Protein AF-A0A0B6X7L2-F1 (afdb_monomer)

InterPro domains:
  IPR056725 Domain of unknown function DUF7823 [PF25136] (122-228)

Sequence (229 aa):
MCAAATARRQARQQKRMGSQKECLLRHPGLADQVVNIGDYPAQAGVKVGTRLNYLPYLERHTASRNVMPWLASSADLEALDWEVIVKTPEIHKQVEYRLVLDKYTCSSSRNADPEYEKWTVSEPHQSMLIDSNLDFNVPRFDWVDNHAAKPNEFSVHFSNQSPEAREKLSAITDKKLTITVKGIEYPLGHHTPDSDYHHPRYQGSEAEKIGGLVKAQFGTLRFHFKWHD

Mean predicted aligned error: 17.11 Å

Radius of gyration: 26.7 Å; Cα contacts (8 Å, |Δi|>4): 438; chains: 1; bounding box: 68×36×73 Å

Secondary structure (DSSP, 8-state):
-PPP------EEEEEEETTEEEEEEE----TTEEPPTTSHHHHTTPPTTPEE-S---EEEEETT--B------HHHHS-TT-B-------------EEEEEEE---EEEE-SSTTEEEEEE-STTTEEEEEE--SS---EEEEEEE-SSSPPEEEEE-S---HHHHHHHHHHHTSEEEEEETTEEEEEESPPTTS-TTS-EE-SHHHHHHHHHHH--SS-EEEEEEEE-

pLDDT: mean 73.43, std 20.48, range [24.16, 97.94]

Foldseek 3Di:
DDDDPDPFDWFKKWFDDPPWTKIKIWRDDDQFDFAAVPDVCVVVVNDGRDTDDDDGDIFMATPVRHTDDDDDDPVVVVVPRIDRPDPDPPPVPQPKWKWKKKAAFWDWDCDPDNQKIKTKQDDPVGMDTDDTPDPFPDWIKMWMRGNPPDFTKIKTATPDPDPVVQVVLCVQQQFWKWKDKPNDIQGQGHFDPPAGSRIGITGDDSRVVVNVVSNDGHDIIMIMIIGGD

Organism: Xenorhabdus bovienii (NCBI:txid40576)

Structure (mmCIF, N/CA/C/O backbone):
data_AF-A0A0B6X7L2-F1
#
_entry.id   AF-A0A0B6X7L2-F1
#
loop_
_atom_site.group_PDB
_atom_site.id
_atom_site.type_symbol
_atom_site.label_atom_id
_atom_site.label_alt_id
_atom_site.label_comp_id
_atom_site.label_asym_id
_atom_site.label_entity_id
_atom_site.label_seq_id
_atom_site.pdbx_PDB_ins_code
_atom_site.Cartn_x
_atom_site.Cartn_y
_atom_site.Cartn_z
_atom_site.occupancy
_atom_site.B_iso_or_equiv
_atom_site.auth_seq_id
_atom_site.auth_comp_id
_atom_site.auth_asym_id
_atom_site.auth_atom_id
_atom_site.pdbx_PDB_model_num
ATOM 1 N N . MET A 1 1 ? -33.313 -21.517 7.237 1.00 30.03 1 MET A N 1
ATOM 2 C CA . MET A 1 1 ? -32.669 -20.186 7.270 1.00 30.03 1 MET A CA 1
ATOM 3 C C . MET A 1 1 ? -32.140 -19.962 8.677 1.00 30.03 1 MET A C 1
ATOM 5 O O . MET A 1 1 ? -32.936 -19.751 9.579 1.00 30.03 1 MET A O 1
ATOM 9 N N . CYS A 1 2 ? -30.831 -20.113 8.889 1.00 24.16 2 CYS A N 1
ATOM 10 C CA . CYS A 1 2 ? -30.206 -19.849 10.186 1.00 24.16 2 CYS A CA 1
ATOM 11 C C . CYS A 1 2 ? -29.898 -18.354 10.297 1.00 24.16 2 CYS A C 1
ATOM 13 O O . CYS A 1 2 ? -29.158 -17.817 9.476 1.00 24.16 2 CYS A O 1
ATOM 15 N N . ALA A 1 3 ? -30.481 -17.693 11.297 1.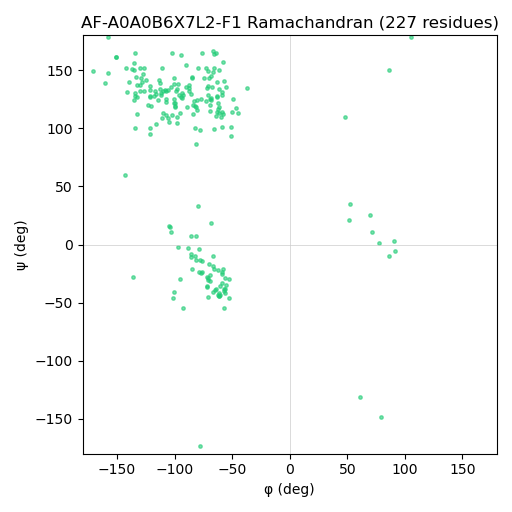00 26.77 3 ALA A N 1
ATOM 16 C CA . ALA A 1 3 ? -30.143 -16.323 11.650 1.00 26.77 3 ALA A CA 1
ATOM 17 C C . ALA A 1 3 ? -28.733 -16.292 12.254 1.00 26.77 3 ALA A C 1
ATOM 19 O O . ALA A 1 3 ? -28.443 -17.010 13.212 1.00 26.77 3 ALA A O 1
ATOM 20 N N . ALA A 1 4 ? -27.856 -15.469 11.682 1.00 26.72 4 ALA A N 1
ATOM 21 C CA . ALA A 1 4 ? -26.550 -15.183 12.252 1.00 26.72 4 ALA A CA 1
ATOM 22 C C . ALA A 1 4 ? -26.744 -14.516 13.621 1.00 26.72 4 ALA A C 1
ATOM 24 O O . ALA A 1 4 ? -27.319 -13.433 13.721 1.00 26.72 4 ALA A O 1
ATOM 25 N N . ALA A 1 5 ? -26.282 -15.175 14.683 1.00 28.39 5 ALA A N 1
ATOM 26 C CA . ALA A 1 5 ? -26.251 -14.603 16.018 1.00 28.39 5 ALA A CA 1
ATOM 27 C C . ALA A 1 5 ? -25.258 -13.432 16.029 1.00 28.39 5 ALA A C 1
ATOM 29 O O . ALA A 1 5 ? -24.045 -13.620 16.097 1.00 28.39 5 ALA A O 1
ATOM 30 N N . THR A 1 6 ? -25.768 -12.205 15.935 1.00 33.22 6 THR A N 1
ATOM 31 C CA . THR A 1 6 ? -24.966 -11.001 16.144 1.00 33.22 6 THR A CA 1
ATOM 32 C C . THR A 1 6 ? -24.499 -10.992 17.599 1.00 33.22 6 THR A C 1
ATOM 34 O O . THR A 1 6 ? -25.307 -10.858 18.519 1.00 33.22 6 THR A O 1
ATOM 37 N N . ALA A 1 7 ? -23.197 -11.179 17.823 1.00 35.56 7 ALA A N 1
ATOM 38 C CA . ALA A 1 7 ? -22.602 -11.138 19.152 1.00 35.56 7 ALA A CA 1
ATOM 39 C C . ALA A 1 7 ? -22.889 -9.776 19.814 1.00 35.56 7 ALA A C 1
ATOM 41 O O . ALA A 1 7 ? -22.411 -8.729 19.371 1.00 35.56 7 ALA A O 1
ATOM 42 N N . ARG A 1 8 ? -23.712 -9.788 20.869 1.00 41.12 8 ARG A N 1
ATOM 43 C CA . ARG A 1 8 ? -24.084 -8.599 21.646 1.00 41.12 8 ARG A CA 1
ATOM 44 C C . ARG A 1 8 ? -22.855 -8.112 22.422 1.00 41.12 8 ARG A C 1
ATOM 46 O O . ARG A 1 8 ? -22.371 -8.811 23.307 1.00 41.12 8 ARG A O 1
ATOM 53 N N . ARG A 1 9 ? -22.348 -6.915 22.107 1.00 44.34 9 ARG A N 1
ATOM 54 C CA . ARG A 1 9 ? -21.278 -6.262 22.883 1.00 44.34 9 ARG A CA 1
ATOM 55 C C . ARG A 1 9 ? -21.830 -5.863 24.255 1.00 44.34 9 ARG A C 1
ATOM 57 O O . ARG A 1 9 ? -22.831 -5.156 24.328 1.00 44.34 9 ARG A O 1
ATOM 64 N N . GLN A 1 10 ? -21.189 -6.312 25.327 1.00 47.88 10 GLN A N 1
ATOM 65 C CA . GLN A 1 10 ? -21.523 -5.955 26.706 1.00 47.88 10 GLN A CA 1
ATOM 66 C C . GLN A 1 10 ? -20.222 -5.616 27.436 1.00 47.88 10 GLN A C 1
ATOM 68 O O . GLN A 1 10 ? -19.283 -6.407 27.397 1.00 47.88 10 GLN A O 1
ATOM 73 N N . ALA A 1 11 ? -20.153 -4.458 28.090 1.00 46.00 11 ALA A N 1
ATOM 74 C CA . ALA A 1 11 ? -19.065 -4.134 29.010 1.00 46.00 11 ALA A CA 1
ATOM 75 C C . ALA A 1 11 ? -19.550 -4.358 30.448 1.00 46.00 11 ALA A C 1
ATOM 77 O O . ALA A 1 11 ? -20.687 -4.022 30.770 1.00 46.00 11 ALA A O 1
ATOM 78 N N . ARG A 1 12 ? -18.717 -4.943 31.315 1.00 47.25 12 ARG A N 1
ATOM 79 C CA . ARG A 1 12 ? -19.085 -5.265 32.702 1.00 47.25 12 ARG A CA 1
ATOM 80 C C . ARG A 1 12 ? -18.147 -4.558 33.674 1.00 47.25 12 ARG A C 1
ATOM 82 O O . ARG A 1 12 ? -16.932 -4.708 33.579 1.00 47.25 12 ARG A O 1
ATOM 89 N N . GLN A 1 13 ? -18.716 -3.821 34.618 1.00 49.03 13 GLN A N 1
ATOM 90 C CA . GLN A 1 13 ? -18.013 -3.232 35.758 1.00 49.03 13 GLN A CA 1
ATOM 91 C C . GLN A 1 13 ? -18.456 -3.940 37.041 1.00 49.03 13 GLN A C 1
ATOM 93 O O . GLN A 1 13 ? -19.557 -4.490 37.100 1.00 49.03 13 GLN A O 1
ATOM 98 N N . GLN A 1 14 ? -17.603 -3.989 38.061 1.00 46.44 14 GLN A N 1
ATOM 99 C CA . GLN A 1 14 ? -17.938 -4.629 39.334 1.00 46.44 14 GLN A CA 1
ATOM 100 C C . GLN A 1 14 ? -17.524 -3.717 40.486 1.00 46.44 14 GLN A C 1
ATOM 102 O O . GLN A 1 14 ? -16.484 -3.067 40.425 1.00 46.44 14 GLN A O 1
ATOM 107 N N . LYS A 1 15 ? -18.317 -3.722 41.554 1.00 45.62 15 LYS A N 1
ATOM 108 C CA . LYS A 1 15 ? -17.962 -3.127 42.844 1.00 45.62 15 LYS A CA 1
ATOM 109 C C . LYS A 1 15 ? -18.102 -4.203 43.915 1.00 45.62 15 LYS A C 1
ATOM 111 O O . LYS A 1 15 ? -18.994 -5.054 43.844 1.00 45.62 15 LYS A O 1
ATOM 116 N N . ARG A 1 16 ? -17.187 -4.224 44.886 1.00 45.38 16 ARG A N 1
ATOM 117 C CA . ARG A 1 16 ? -17.221 -5.177 46.002 1.00 45.38 16 ARG A CA 1
ATOM 118 C C . ARG A 1 16 ? -17.550 -4.422 47.286 1.00 45.38 16 ARG A C 1
ATOM 120 O O . ARG A 1 16 ? -16.719 -3.678 47.788 1.00 45.38 16 ARG A O 1
ATOM 127 N N . MET A 1 17 ? -18.756 -4.634 47.805 1.00 37.91 17 MET A N 1
ATOM 128 C CA . MET A 1 17 ? -19.222 -4.071 49.074 1.00 37.91 17 MET A CA 1
ATOM 129 C C . MET A 1 17 ? -19.474 -5.231 50.046 1.00 37.91 17 MET A C 1
ATOM 131 O O . MET A 1 17 ? -20.447 -5.971 49.908 1.00 37.91 17 MET A O 1
ATOM 135 N N . GLY A 1 18 ? -18.568 -5.447 51.003 1.00 51.34 18 GLY A N 1
ATOM 136 C CA . GLY A 1 18 ? -18.681 -6.551 51.966 1.00 51.34 18 GLY A CA 1
ATOM 137 C C . GLY A 1 18 ? -18.681 -7.947 51.313 1.00 51.34 18 GLY A C 1
ATOM 138 O O . GLY A 1 18 ? -17.812 -8.265 50.495 1.00 51.34 18 GLY A O 1
ATOM 139 N N . SER A 1 19 ? -19.635 -8.808 51.691 1.00 39.38 19 SER A N 1
ATOM 140 C CA . SER A 1 19 ? -19.763 -10.193 51.194 1.00 39.38 19 SER A CA 1
ATOM 141 C C . SER A 1 19 ? -20.550 -10.331 49.882 1.00 39.38 19 SER A C 1
ATOM 143 O O . SER A 1 19 ? -20.562 -11.415 49.295 1.00 39.38 19 SER A O 1
ATOM 145 N N . GLN A 1 20 ? -21.178 -9.260 49.388 1.00 47.41 20 GLN A N 1
ATOM 146 C CA . GLN A 1 20 ? -21.993 -9.287 48.173 1.00 47.41 20 GLN A CA 1
ATOM 147 C C . GLN A 1 20 ? -21.200 -8.778 46.959 1.00 47.41 20 GLN A C 1
ATOM 149 O O . GLN A 1 20 ? -20.516 -7.755 47.005 1.00 47.41 20 GLN A O 1
ATOM 154 N N . LYS A 1 21 ? -21.262 -9.536 45.855 1.00 52.41 21 LYS A N 1
ATOM 155 C CA . LYS A 1 21 ? -20.673 -9.164 44.560 1.00 52.41 21 LYS A CA 1
ATOM 156 C C . LYS A 1 21 ? -21.774 -8.604 43.669 1.00 52.41 21 LYS A C 1
ATOM 158 O O . LYS A 1 21 ? -22.702 -9.334 43.317 1.00 52.41 21 LYS A O 1
ATOM 163 N N . GLU A 1 22 ? -21.635 -7.346 43.282 1.00 58.19 22 GLU A N 1
ATOM 164 C CA . GLU A 1 22 ? -22.557 -6.663 42.379 1.00 58.19 22 GLU A CA 1
ATOM 165 C C . GLU A 1 22 ? -21.846 -6.335 41.078 1.00 58.19 22 GLU A C 1
ATOM 167 O O . GLU A 1 22 ? -20.670 -5.968 41.086 1.00 58.19 22 GLU A O 1
ATOM 172 N N . CYS A 1 23 ? -22.548 -6.456 39.955 1.00 51.47 23 CYS A N 1
ATOM 173 C CA . CYS A 1 23 ? -22.005 -6.038 38.673 1.00 51.47 23 CYS A CA 1
ATOM 174 C C . CYS A 1 23 ? -22.942 -5.098 37.935 1.00 51.47 23 CYS A C 1
ATOM 176 O O . CYS A 1 23 ? -24.163 -5.246 37.990 1.00 51.47 23 CYS A O 1
ATOM 178 N N . LEU A 1 24 ? -22.327 -4.184 37.203 1.00 54.53 24 LEU A N 1
ATOM 179 C CA . LEU A 1 24 ? -22.973 -3.238 36.328 1.00 54.53 24 LEU A CA 1
ATOM 180 C C . LEU A 1 24 ? -22.706 -3.657 34.881 1.00 54.53 24 LEU A C 1
ATOM 182 O O . LEU A 1 24 ? -21.555 -3.865 34.488 1.00 54.53 24 LEU A O 1
ATOM 186 N N . LEU A 1 25 ? -23.771 -3.833 34.105 1.00 52.94 25 LEU A N 1
ATOM 187 C CA . LEU A 1 25 ? -23.698 -4.143 32.684 1.00 52.94 25 LEU A CA 1
ATOM 188 C C . LEU A 1 25 ? -23.934 -2.856 31.897 1.00 52.94 25 LEU A C 1
ATOM 190 O O . LEU A 1 25 ? -24.961 -2.199 32.048 1.00 52.94 25 LEU A O 1
ATOM 194 N N . ARG A 1 26 ? -22.964 -2.490 31.064 1.00 51.50 26 ARG A N 1
ATOM 195 C CA . ARG A 1 26 ? -23.040 -1.355 30.153 1.00 51.50 26 ARG A CA 1
ATOM 196 C C . ARG A 1 26 ? -23.233 -1.890 28.743 1.00 51.50 26 ARG A C 1
ATOM 198 O O . ARG A 1 26 ? -22.314 -2.453 28.139 1.00 51.50 26 ARG A O 1
ATOM 205 N N . HIS A 1 27 ? -24.431 -1.693 28.214 1.00 53.47 27 HIS A N 1
ATOM 206 C CA . HIS A 1 27 ? -24.685 -1.885 26.796 1.00 53.47 27 HIS A CA 1
ATOM 207 C C . HIS A 1 27 ? -24.203 -0.641 26.038 1.00 53.47 27 HIS A C 1
ATOM 209 O O . HIS A 1 27 ? -24.608 0.471 26.389 1.00 53.47 27 HIS A O 1
ATOM 215 N N . PRO A 1 28 ? -23.315 -0.774 25.035 1.00 50.62 28 PRO A N 1
ATOM 216 C CA . PRO A 1 28 ? -23.004 0.346 24.164 1.00 50.62 28 PRO A CA 1
ATOM 217 C C . PRO A 1 28 ? -24.298 0.742 23.455 1.00 50.62 28 PRO A C 1
ATOM 219 O O . PRO A 1 28 ? -24.890 -0.077 22.753 1.00 50.62 28 PRO A O 1
ATOM 222 N N . GLY A 1 29 ? -24.752 1.976 23.680 1.00 50.38 29 GLY A N 1
ATOM 223 C CA . GLY A 1 29 ? -25.889 2.526 22.955 1.00 50.38 29 GLY A CA 1
ATOM 224 C C . GLY A 1 29 ? -25.568 2.499 21.467 1.00 50.38 29 GLY A C 1
ATOM 225 O O . GLY A 1 29 ? -24.627 3.156 21.027 1.00 50.38 29 GLY A O 1
ATOM 226 N N . LEU A 1 30 ? -26.297 1.689 20.706 1.00 48.00 30 LEU A N 1
ATOM 227 C CA . LEU A 1 30 ? -26.267 1.751 19.253 1.00 48.00 30 LEU A CA 1
ATOM 228 C C . LEU A 1 30 ? -27.310 2.781 18.823 1.00 48.00 30 LEU A C 1
ATOM 230 O O . LEU A 1 30 ? -28.415 2.808 19.369 1.00 48.00 30 LEU A O 1
ATOM 234 N N . ALA A 1 31 ? -26.956 3.628 17.857 1.00 48.56 31 ALA A N 1
ATOM 235 C CA . ALA A 1 31 ? -27.966 4.383 17.130 1.00 48.56 31 ALA A CA 1
ATOM 236 C C . ALA A 1 31 ? -28.948 3.384 16.490 1.00 48.56 31 ALA A C 1
ATOM 238 O O . ALA A 1 31 ? -28.535 2.310 16.049 1.00 48.56 31 ALA A O 1
ATOM 239 N N . ASP A 1 32 ? -30.237 3.721 16.498 1.00 56.81 32 ASP A N 1
ATOM 240 C CA . ASP A 1 32 ? -31.312 2.932 15.883 1.00 56.81 32 ASP A CA 1
ATOM 241 C C . ASP A 1 32 ? -31.651 1.586 16.556 1.00 56.81 32 ASP A C 1
ATOM 243 O O . ASP A 1 32 ? -32.218 0.692 15.921 1.00 56.81 32 ASP A O 1
ATOM 247 N N . GLN A 1 33 ? -31.379 1.424 17.856 1.00 65.06 33 GLN A N 1
ATOM 248 C CA . GLN A 1 33 ? -31.825 0.231 18.582 1.00 65.06 33 GLN A CA 1
ATOM 249 C C . GLN A 1 33 ? -33.361 0.154 18.626 1.00 65.06 33 GLN A C 1
ATOM 251 O O . GLN A 1 33 ? -34.031 1.084 19.068 1.00 65.06 33 GLN A O 1
ATOM 256 N N . VAL A 1 34 ? -33.924 -0.986 18.218 1.00 73.88 34 VAL A N 1
ATOM 257 C CA . VAL A 1 34 ? -35.367 -1.269 18.279 1.00 73.88 34 VAL A CA 1
ATOM 258 C C . VAL A 1 34 ? -35.640 -2.282 19.386 1.00 73.88 34 VAL A C 1
ATOM 260 O O . VAL A 1 34 ? -34.968 -3.310 19.458 1.00 73.88 34 VAL A O 1
ATOM 263 N N . VAL A 1 35 ? -36.632 -2.012 20.235 1.00 70.44 35 VAL A N 1
ATOM 264 C CA . VAL A 1 35 ? -37.096 -2.956 21.263 1.00 70.44 35 VAL A CA 1
ATOM 265 C C . VAL A 1 35 ? -37.799 -4.146 20.603 1.00 70.44 35 VAL A C 1
ATOM 267 O O . VAL A 1 35 ? -38.818 -3.962 19.942 1.00 70.44 35 VAL A O 1
ATOM 270 N N . ASN A 1 36 ? -37.311 -5.368 20.805 1.00 74.62 36 ASN A N 1
ATOM 271 C CA . ASN A 1 36 ? -37.927 -6.595 20.293 1.00 74.62 36 ASN A CA 1
ATOM 272 C C . ASN A 1 36 ? -38.703 -7.346 21.379 1.00 74.62 36 ASN A C 1
ATOM 274 O O . ASN A 1 36 ? -38.546 -7.115 22.578 1.00 74.62 36 ASN A O 1
ATOM 278 N N . ILE A 1 37 ? -39.543 -8.289 20.947 1.00 69.75 37 ILE A N 1
ATOM 279 C CA . ILE A 1 37 ? -40.221 -9.223 21.852 1.00 69.75 37 ILE A CA 1
ATOM 280 C C . ILE A 1 37 ? -39.164 -10.002 22.637 1.00 69.75 37 ILE A C 1
ATOM 282 O O . ILE A 1 37 ? -38.245 -10.577 22.057 1.00 69.75 37 ILE A O 1
ATOM 286 N N . GLY A 1 38 ? -39.311 -10.018 23.960 1.00 63.41 38 GLY A N 1
ATOM 287 C CA . GLY A 1 38 ? -38.382 -10.686 24.867 1.00 63.41 38 GLY A CA 1
ATOM 288 C C . GLY A 1 38 ? -37.182 -9.835 25.284 1.00 63.41 38 GLY A C 1
ATOM 289 O O . GLY A 1 38 ? -36.500 -10.224 26.231 1.00 63.41 38 GLY A O 1
ATOM 290 N N . ASP A 1 39 ? -36.952 -8.671 24.667 1.00 63.16 39 ASP A N 1
ATOM 291 C CA . ASP A 1 39 ? -35.942 -7.734 25.156 1.00 63.16 39 ASP A CA 1
ATOM 292 C C . ASP A 1 39 ? -36.360 -7.168 26.522 1.00 63.16 39 ASP A C 1
ATOM 294 O O . ASP A 1 39 ? -37.544 -6.989 26.812 1.00 63.16 39 ASP A O 1
ATOM 298 N N . TYR A 1 40 ? -35.382 -6.858 27.370 1.00 61.81 40 TYR A N 1
ATOM 299 C CA . TYR A 1 40 ? -35.639 -6.361 28.722 1.00 61.81 40 TYR A CA 1
ATOM 300 C C . TYR A 1 40 ? -36.517 -5.092 28.763 1.00 61.81 40 TYR A C 1
ATOM 302 O O . TYR A 1 40 ? -37.462 -5.078 29.550 1.00 61.81 40 TYR A O 1
ATOM 310 N N . PRO A 1 41 ? -36.342 -4.079 27.884 1.00 63.06 41 PRO A N 1
ATOM 311 C CA . PRO A 1 41 ? -37.279 -2.960 27.811 1.00 63.06 41 PRO A CA 1
ATOM 312 C C . PRO A 1 41 ? -38.723 -3.415 27.567 1.00 63.06 41 PRO A C 1
ATOM 314 O O . PRO A 1 41 ? -39.629 -2.875 28.190 1.00 63.06 41 PRO A O 1
ATOM 317 N N . ALA A 1 42 ? -38.947 -4.444 26.739 1.00 69.38 42 ALA A N 1
ATOM 318 C CA . ALA A 1 42 ? -40.283 -4.995 26.518 1.00 69.38 42 ALA A CA 1
ATOM 319 C C . ALA A 1 42 ? -40.875 -5.614 27.790 1.00 69.38 42 ALA A C 1
ATOM 321 O O . ALA A 1 42 ? -42.058 -5.439 28.072 1.00 69.38 42 ALA A O 1
ATOM 322 N N . GLN A 1 43 ? -40.043 -6.288 28.586 1.00 62.56 43 GLN A N 1
ATOM 323 C CA . GLN A 1 43 ? -40.442 -6.857 29.878 1.00 62.56 43 GLN A CA 1
ATOM 324 C C . GLN A 1 43 ? -40.682 -5.774 30.942 1.00 62.56 43 GLN A C 1
ATOM 326 O O . GLN A 1 43 ? -41.553 -5.929 31.791 1.00 62.56 43 GLN A O 1
ATOM 331 N N . ALA A 1 44 ? -39.962 -4.654 30.859 1.00 52.53 44 ALA A N 1
ATOM 332 C CA . ALA A 1 44 ? -40.138 -3.475 31.703 1.00 52.53 44 ALA A CA 1
ATOM 333 C C . ALA A 1 44 ? -41.287 -2.549 31.239 1.00 52.53 44 ALA A C 1
ATOM 335 O O . ALA A 1 44 ? -41.452 -1.456 31.778 1.00 52.53 44 ALA A O 1
ATOM 336 N N . GLY A 1 45 ? -42.084 -2.966 30.245 1.00 52.03 45 GLY A N 1
ATOM 337 C CA . GLY A 1 45 ? -43.268 -2.241 29.773 1.00 52.03 45 GLY A CA 1
ATOM 338 C C . GLY A 1 45 ? -43.022 -1.244 28.635 1.00 52.03 45 GLY A C 1
ATOM 339 O O . GLY A 1 45 ? -43.957 -0.575 28.195 1.00 52.03 45 GLY A O 1
ATOM 340 N N . VAL A 1 46 ? -41.800 -1.147 28.108 1.00 59.84 46 VAL A N 1
ATOM 341 C CA . VAL A 1 46 ? -41.515 -0.374 26.893 1.00 59.84 46 VAL A CA 1
ATOM 342 C C . VAL A 1 46 ? -42.112 -1.101 25.695 1.00 59.84 46 VAL A C 1
ATOM 344 O O . VAL A 1 46 ? -41.878 -2.284 25.471 1.00 59.84 46 VAL A O 1
ATOM 347 N N . LYS A 1 47 ? -42.887 -0.389 24.881 1.00 67.81 47 LYS A N 1
ATOM 348 C CA . LYS A 1 47 ? -43.564 -0.988 23.730 1.00 67.81 47 LYS A CA 1
ATOM 349 C C . LYS A 1 47 ? -42.556 -1.620 22.758 1.00 67.81 47 LYS A C 1
ATOM 351 O O . LYS A 1 47 ? -41.605 -0.966 22.327 1.00 67.81 47 LYS A O 1
ATOM 356 N N . VAL A 1 48 ? -42.806 -2.864 22.352 1.00 79.38 48 VAL A N 1
ATOM 357 C CA . VAL A 1 48 ? -42.075 -3.522 21.255 1.00 79.38 48 VAL A CA 1
ATOM 358 C C . VAL A 1 48 ? -42.172 -2.664 19.988 1.00 79.38 48 VAL A C 1
ATOM 360 O O . VAL A 1 48 ? -43.239 -2.152 19.652 1.00 79.38 48 VAL A O 1
ATOM 363 N N . GLY A 1 49 ? -41.052 -2.491 19.291 1.00 75.38 49 GLY A N 1
ATOM 364 C CA . GLY A 1 49 ? -40.908 -1.616 18.129 1.00 75.38 49 GLY A CA 1
ATOM 365 C C . GLY A 1 49 ? -40.459 -0.193 18.467 1.00 75.38 49 GLY A C 1
ATOM 366 O O . GLY A 1 49 ? -40.183 0.583 17.553 1.00 75.38 49 GLY A O 1
ATOM 367 N N . THR A 1 50 ? -40.357 0.166 19.752 1.00 69.12 50 THR A N 1
ATOM 368 C CA . THR A 1 50 ? -39.844 1.483 20.159 1.00 69.12 50 THR A CA 1
ATOM 369 C C . THR A 1 50 ? -38.389 1.629 19.730 1.00 69.12 50 THR A C 1
ATOM 371 O O . THR A 1 50 ? -37.560 0.776 20.050 1.00 69.12 50 THR A O 1
ATOM 374 N N . ARG A 1 51 ? -38.083 2.716 19.015 1.00 68.00 51 ARG A N 1
ATOM 375 C CA . ARG A 1 51 ? -36.709 3.106 18.690 1.00 68.00 51 ARG A CA 1
ATOM 376 C C . ARG A 1 51 ? -36.105 3.866 19.864 1.00 68.00 51 ARG A C 1
ATOM 378 O O . ARG A 1 51 ? -36.662 4.873 20.293 1.00 68.00 51 ARG A O 1
ATOM 385 N N . LEU A 1 52 ? -34.982 3.381 20.373 1.00 59.81 52 LEU A N 1
ATOM 386 C CA . LEU A 1 52 ? -34.228 4.008 21.448 1.00 59.81 52 LEU A CA 1
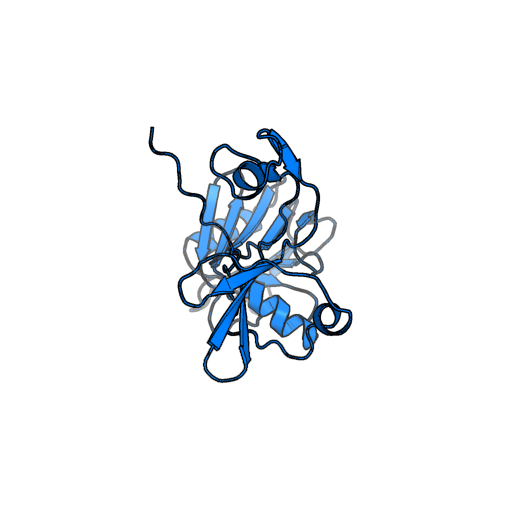ATOM 387 C C . LEU A 1 52 ? -33.049 4.770 20.839 1.00 59.81 52 LEU A C 1
ATOM 389 O O . LEU A 1 52 ? -32.181 4.173 20.207 1.00 59.81 52 LEU A O 1
ATOM 393 N N . ASN A 1 53 ? -33.017 6.087 21.050 1.00 50.66 53 ASN A N 1
ATOM 394 C CA . ASN A 1 53 ? -31.868 6.924 20.722 1.00 50.66 53 ASN A CA 1
ATOM 395 C C . ASN A 1 53 ? -31.099 7.241 22.008 1.00 50.66 53 ASN A C 1
ATOM 397 O O . ASN A 1 53 ? -31.598 7.963 22.861 1.00 50.66 53 ASN A O 1
ATOM 401 N N . TYR A 1 54 ? -29.893 6.673 22.102 1.00 47.06 54 TYR A N 1
ATOM 402 C CA . TYR A 1 54 ? -28.769 7.038 22.972 1.00 47.06 54 TYR A CA 1
ATOM 403 C C . TYR A 1 54 ? -29.034 7.282 24.472 1.00 47.06 54 TYR A C 1
ATOM 405 O O . TYR A 1 54 ? -29.524 8.325 24.876 1.00 47.06 54 TYR A O 1
ATOM 413 N N . LEU A 1 55 ? -28.550 6.347 25.295 1.00 43.69 55 LEU A N 1
ATOM 414 C CA . LEU A 1 55 ? -27.699 6.527 26.487 1.00 43.69 55 LEU A CA 1
ATOM 415 C C . LEU A 1 55 ? -27.258 5.109 26.922 1.00 43.69 55 LEU A C 1
ATOM 417 O O . LEU A 1 55 ? -27.997 4.153 26.677 1.00 43.69 55 LEU A O 1
ATOM 421 N N . PRO A 1 56 ? -26.067 4.907 27.519 1.00 47.19 56 PRO A N 1
ATOM 422 C CA . PRO A 1 56 ? -25.735 3.619 28.120 1.00 47.19 56 PRO A CA 1
ATOM 423 C C . PRO A 1 56 ? -26.758 3.317 29.221 1.00 47.19 56 PRO A C 1
ATOM 425 O O . PRO A 1 56 ? -26.755 3.976 30.257 1.00 47.19 56 PRO A O 1
ATOM 428 N N . TYR A 1 57 ? -27.642 2.343 29.003 1.00 54.16 57 TYR A N 1
ATOM 429 C CA . TYR A 1 57 ? -28.476 1.836 30.086 1.00 54.16 57 TYR A CA 1
ATOM 430 C C . TYR A 1 57 ? -27.582 0.999 31.007 1.00 54.16 57 TYR A C 1
ATOM 432 O O . TYR A 1 57 ? -26.863 0.108 30.542 1.00 54.16 57 TYR A O 1
ATOM 440 N N . LEU A 1 58 ? -27.556 1.369 32.287 1.00 53.81 58 LEU A N 1
ATOM 441 C CA . LEU A 1 58 ? -26.791 0.697 33.332 1.00 53.81 58 LEU A CA 1
ATOM 442 C C . LEU A 1 58 ? -27.729 -0.297 34.021 1.00 53.81 58 LEU A C 1
ATOM 444 O O . LEU A 1 58 ? -28.682 0.111 34.682 1.00 53.81 58 LEU A O 1
ATOM 448 N N . GLU A 1 59 ? -27.461 -1.593 33.878 1.00 58.62 59 GLU A N 1
ATOM 449 C CA . GLU A 1 59 ? -28.185 -2.635 34.614 1.00 58.62 59 GLU A CA 1
ATOM 450 C C . GLU A 1 59 ? -27.346 -3.111 35.798 1.00 58.62 59 GLU A C 1
ATOM 452 O O . GLU A 1 59 ? -26.197 -3.527 35.627 1.00 58.62 59 GLU A O 1
ATOM 457 N N . ARG A 1 60 ? -27.910 -3.064 37.009 1.00 57.53 60 ARG A N 1
ATOM 458 C CA . ARG A 1 60 ? -27.294 -3.642 38.210 1.00 57.53 60 ARG A CA 1
ATOM 459 C C . ARG A 1 60 ? -27.803 -5.063 38.388 1.00 57.53 60 ARG A C 1
ATOM 461 O O . ARG A 1 60 ? -29.010 -5.293 38.418 1.00 57.53 60 ARG A O 1
ATOM 468 N N . HIS A 1 61 ? -26.887 -6.008 38.559 1.00 57.88 61 HIS A N 1
ATOM 469 C CA . HIS A 1 61 ? -27.231 -7.404 38.806 1.00 57.88 61 HIS A CA 1
ATOM 470 C C . HIS A 1 61 ? -26.557 -7.951 40.062 1.00 57.88 61 HIS A C 1
ATOM 472 O O . HIS A 1 61 ? -25.434 -7.572 40.412 1.00 57.88 61 HIS A O 1
ATOM 478 N N . THR A 1 62 ? -27.219 -8.933 40.674 1.00 58.47 62 THR A N 1
ATOM 479 C CA . THR A 1 62 ? -26.598 -9.825 41.656 1.00 58.47 62 THR A CA 1
ATOM 480 C C . THR A 1 62 ? -25.541 -10.716 40.994 1.00 58.47 62 THR A C 1
ATOM 482 O O . THR A 1 62 ? -25.507 -10.885 39.771 1.00 58.47 62 THR A O 1
ATOM 485 N N . ALA A 1 63 ? -24.711 -11.379 41.804 1.00 55.59 63 ALA A N 1
ATOM 486 C CA . ALA A 1 63 ? -23.777 -12.406 41.330 1.00 55.59 63 ALA A CA 1
ATOM 487 C C . ALA A 1 63 ? -24.456 -13.516 40.496 1.00 55.59 63 ALA A C 1
ATOM 489 O O . ALA A 1 63 ? -23.841 -14.060 39.579 1.00 55.59 63 ALA A O 1
ATOM 490 N N . SER A 1 64 ? -25.730 -13.803 40.778 1.00 56.53 64 SER A N 1
ATOM 491 C CA . SER A 1 64 ? -26.560 -14.799 40.089 1.00 56.53 64 SER A CA 1
ATOM 492 C C . SER A 1 64 ? -27.255 -14.262 38.830 1.00 56.53 64 SER A C 1
ATOM 494 O O . SER A 1 64 ? -28.066 -14.971 38.247 1.00 56.53 64 SER A O 1
ATOM 496 N N . ARG A 1 65 ? -26.932 -13.032 38.397 1.00 50.94 65 ARG A N 1
ATOM 497 C CA . ARG A 1 65 ? -27.491 -12.321 37.228 1.00 50.94 65 ARG A CA 1
ATOM 498 C C . ARG A 1 65 ? -28.937 -11.834 37.361 1.00 50.94 65 ARG A C 1
ATOM 500 O O . ARG A 1 65 ? -29.494 -11.337 36.384 1.00 50.94 65 ARG A O 1
ATOM 507 N N . ASN A 1 66 ? -29.519 -11.883 38.556 1.00 52.31 66 ASN A N 1
ATOM 508 C CA . ASN A 1 66 ? -30.836 -11.287 38.787 1.00 52.31 66 ASN A CA 1
ATOM 509 C C . ASN A 1 66 ? -30.719 -9.762 38.786 1.00 52.31 66 ASN A C 1
ATOM 511 O O . ASN A 1 66 ? -29.804 -9.224 39.412 1.00 52.31 66 ASN A O 1
ATOM 515 N N . VAL A 1 67 ? -31.637 -9.083 38.100 1.00 49.56 67 VAL A N 1
ATOM 516 C CA . VAL A 1 67 ? -31.686 -7.616 38.051 1.00 49.56 67 VAL A CA 1
ATOM 517 C C . VAL A 1 67 ? -32.058 -7.063 39.426 1.00 49.56 67 VAL A C 1
ATOM 519 O O . VAL A 1 67 ? -32.960 -7.576 40.088 1.00 49.56 67 VAL A O 1
ATOM 522 N N . MET A 1 68 ? -31.352 -6.020 39.856 1.00 52.22 68 MET A N 1
ATOM 523 C CA . MET A 1 68 ? -31.607 -5.305 41.103 1.00 52.22 68 MET A CA 1
ATOM 524 C C . MET A 1 68 ? -32.210 -3.926 40.803 1.00 52.22 68 MET A C 1
ATOM 526 O O . MET A 1 68 ? -31.656 -3.204 39.972 1.00 52.22 68 MET A O 1
ATOM 530 N N . PRO A 1 69 ? -33.296 -3.515 41.482 1.00 51.19 69 PRO A N 1
ATOM 531 C CA . PRO A 1 69 ? -33.805 -2.153 41.367 1.00 51.19 69 PRO A CA 1
ATOM 532 C C . PRO A 1 69 ? -32.763 -1.148 41.882 1.00 51.19 69 PRO A C 1
ATOM 534 O O . PRO A 1 69 ? -32.091 -1.391 42.889 1.00 51.19 69 PRO A O 1
ATOM 537 N N . TRP A 1 70 ? -32.622 -0.019 41.186 1.00 56.66 70 TRP A N 1
ATOM 538 C CA . TRP A 1 70 ? -31.669 1.038 41.528 1.00 56.66 70 TRP A CA 1
ATOM 539 C C . TRP A 1 70 ? -32.359 2.407 41.548 1.00 56.66 70 TRP A C 1
ATOM 541 O O . TRP A 1 70 ? -33.092 2.758 40.627 1.00 56.66 70 TRP A O 1
ATOM 551 N N . LEU A 1 71 ? -32.110 3.168 42.614 1.00 55.03 71 LEU A N 1
ATOM 552 C CA . LEU A 1 71 ? -32.369 4.602 42.715 1.00 55.03 71 LEU A CA 1
ATOM 553 C C . LEU A 1 71 ? -31.004 5.285 42.663 1.00 55.03 71 LEU A C 1
ATOM 555 O O . LEU A 1 71 ? -30.203 5.103 43.579 1.00 55.03 71 LEU A O 1
ATOM 559 N N . ALA A 1 72 ? -30.726 6.010 41.582 1.00 50.06 72 ALA A N 1
ATOM 560 C CA . ALA A 1 72 ? -29.459 6.711 41.422 1.00 50.06 72 ALA A CA 1
ATOM 561 C C . ALA A 1 72 ? -29.286 7.765 42.525 1.00 50.06 72 ALA A C 1
ATOM 563 O O . ALA A 1 72 ? -30.119 8.662 42.664 1.00 50.06 72 ALA A O 1
ATOM 564 N N . SER A 1 73 ? -28.206 7.659 43.299 1.00 53.25 73 SER A N 1
ATOM 565 C CA . SER A 1 73 ? -27.740 8.731 44.178 1.00 53.25 73 SER A CA 1
ATOM 566 C C . SER A 1 73 ? -26.680 9.581 43.468 1.00 53.25 73 SER A C 1
ATOM 568 O O . SER A 1 73 ? -26.088 9.157 42.475 1.00 53.25 73 SER A O 1
ATOM 570 N N . SER A 1 74 ? -26.408 10.785 43.975 1.00 45.22 74 SER A N 1
ATOM 571 C CA . SER A 1 74 ? -25.367 11.665 43.423 1.00 45.22 74 SER A CA 1
ATOM 572 C C . SER A 1 74 ? -23.973 11.026 43.428 1.00 45.22 74 SER A C 1
ATOM 574 O O . SER A 1 74 ? -23.211 11.243 42.494 1.00 45.22 74 SER A O 1
ATOM 576 N N . ALA A 1 75 ? -23.667 10.181 44.415 1.00 50.09 75 ALA A N 1
ATOM 577 C CA . ALA A 1 75 ? -22.400 9.450 44.491 1.00 50.09 75 ALA A CA 1
ATOM 578 C C . ALA A 1 75 ? -22.263 8.369 43.401 1.00 50.09 75 ALA A C 1
ATOM 580 O O . ALA A 1 75 ? -21.156 8.034 42.984 1.00 50.09 75 ALA A O 1
ATOM 581 N N . ASP A 1 76 ? -23.381 7.835 42.902 1.00 50.12 76 ASP A N 1
ATOM 582 C CA . ASP A 1 76 ? -23.364 6.811 41.858 1.00 50.12 76 ASP A CA 1
ATOM 583 C C . ASP A 1 76 ? -23.117 7.397 40.456 1.00 50.12 76 ASP A C 1
ATOM 585 O O . ASP A 1 76 ? -22.644 6.688 39.567 1.00 50.12 76 ASP A O 1
ATOM 589 N N . LEU A 1 77 ? -23.419 8.687 40.251 1.00 48.50 77 LEU A N 1
ATOM 590 C CA . LEU A 1 77 ? -23.205 9.388 38.978 1.00 48.50 77 LEU A CA 1
ATOM 591 C C . LEU A 1 77 ? -21.720 9.595 38.664 1.00 48.50 77 LEU A C 1
ATOM 593 O O . LEU A 1 77 ? -21.340 9.590 37.494 1.00 48.50 77 LEU A O 1
ATOM 597 N N . GLU A 1 78 ? -20.883 9.762 39.689 1.00 50.31 78 GLU A N 1
ATOM 598 C CA . GLU A 1 78 ? -19.451 10.027 39.511 1.00 50.31 78 GLU A CA 1
ATOM 599 C C . GLU A 1 78 ? -18.641 8.747 39.245 1.00 50.31 78 GLU A C 1
ATOM 601 O O . GLU A 1 78 ? -17.495 8.820 38.808 1.00 50.31 78 GLU A O 1
ATOM 606 N N . ALA A 1 79 ? -19.237 7.569 39.477 1.00 51.62 79 ALA A N 1
ATOM 607 C CA . ALA A 1 79 ? -18.642 6.249 39.255 1.00 51.62 79 ALA A CA 1
ATOM 608 C C . ALA A 1 79 ? -17.245 6.034 39.895 1.00 51.62 79 ALA A C 1
ATOM 610 O O . ALA A 1 79 ? -16.527 5.117 39.496 1.00 51.62 79 ALA A O 1
ATOM 611 N N . LEU A 1 80 ? -16.877 6.828 40.910 1.00 49.12 80 LEU A N 1
ATOM 612 C CA . LEU A 1 80 ? -15.527 6.864 41.499 1.00 49.12 80 LEU A CA 1
ATOM 613 C C . LEU A 1 80 ? -15.123 5.575 42.237 1.00 49.12 80 LEU A C 1
ATOM 615 O O . LEU A 1 80 ? -13.937 5.325 42.424 1.00 49.12 80 LEU A O 1
ATOM 619 N N . ASP A 1 81 ? -16.093 4.733 42.603 1.00 46.91 81 ASP A N 1
ATOM 620 C CA . ASP A 1 81 ? -15.868 3.504 43.376 1.00 46.91 81 ASP A CA 1
ATOM 621 C C . ASP A 1 81 ? -15.908 2.206 42.536 1.00 46.91 81 ASP A C 1
ATOM 623 O O . ASP A 1 81 ? -16.017 1.106 43.091 1.00 46.91 81 ASP A O 1
ATOM 627 N N . TRP A 1 82 ? -15.922 2.305 41.204 1.00 54.19 82 TRP A N 1
ATOM 628 C CA . TRP A 1 82 ? -16.091 1.155 40.307 1.00 54.19 82 TRP A CA 1
ATOM 629 C C . TRP A 1 82 ? -14.779 0.755 39.631 1.00 54.19 82 TRP A C 1
ATOM 631 O O . TRP A 1 82 ? -14.083 1.583 39.051 1.00 54.19 82 TRP A O 1
ATOM 641 N N . GLU A 1 83 ? -14.476 -0.546 39.629 1.00 46.72 83 GLU A N 1
ATOM 642 C CA . GLU A 1 83 ? -13.313 -1.103 38.933 1.00 46.72 83 GLU A CA 1
ATOM 643 C C . GLU A 1 83 ? -13.746 -1.791 37.624 1.00 46.72 83 GLU A C 1
ATOM 645 O O . GLU A 1 83 ? -14.739 -2.531 37.557 1.00 46.72 83 GLU A O 1
ATOM 650 N N . VAL A 1 84 ? -13.001 -1.543 36.542 1.00 49.28 84 VAL A N 1
ATOM 651 C CA . VAL A 1 84 ? -13.234 -2.165 35.230 1.00 49.28 84 VAL A CA 1
ATOM 652 C C . VAL A 1 84 ? -12.593 -3.552 35.214 1.00 49.28 84 VAL A C 1
ATOM 654 O O . VAL A 1 84 ? -11.396 -3.687 34.996 1.00 49.28 84 VAL A O 1
ATOM 657 N N . ILE A 1 85 ? -13.402 -4.595 35.411 1.00 50.44 85 ILE A N 1
ATOM 658 C CA . ILE A 1 85 ? -12.913 -5.986 35.507 1.00 50.44 85 ILE A CA 1
ATOM 659 C C . ILE A 1 85 ? -12.748 -6.653 34.135 1.00 50.44 85 ILE A C 1
ATOM 661 O O . ILE A 1 85 ? -11.993 -7.610 33.986 1.00 50.44 85 ILE A O 1
ATOM 665 N N . VAL A 1 86 ? -13.419 -6.136 33.104 1.00 46.72 86 VAL A N 1
ATOM 666 C CA . VAL A 1 86 ? -13.263 -6.613 31.728 1.00 46.72 86 VAL A CA 1
ATOM 667 C C . VAL A 1 86 ? -13.137 -5.402 30.813 1.00 46.72 86 VAL A C 1
ATOM 669 O O . VAL A 1 86 ? -14.137 -4.794 30.426 1.00 46.72 86 VAL A O 1
ATOM 672 N N . LYS A 1 87 ? -11.903 -5.068 30.419 1.00 42.72 87 LYS A N 1
ATOM 673 C CA . LYS A 1 87 ? -11.710 -4.493 29.088 1.00 42.72 87 LYS A CA 1
ATOM 674 C C . LYS A 1 87 ? -12.157 -5.598 28.146 1.00 42.72 87 LYS A C 1
ATOM 676 O O . LYS A 1 87 ? -11.571 -6.679 28.162 1.00 42.72 87 LYS A O 1
ATOM 681 N N . THR A 1 88 ? -13.248 -5.380 27.415 1.00 44.31 88 THR A N 1
ATOM 682 C CA . THR A 1 88 ? -13.589 -6.204 26.247 1.00 44.31 88 THR A CA 1
ATOM 683 C C . THR A 1 88 ? -12.271 -6.536 25.545 1.00 44.31 88 THR A C 1
ATOM 685 O O . THR A 1 88 ? -11.478 -5.595 25.411 1.00 44.31 88 THR A O 1
ATOM 688 N N . PRO A 1 89 ? -11.991 -7.786 25.112 1.00 38.50 89 PRO A N 1
ATOM 689 C CA . PRO A 1 89 ? -10.944 -7.940 24.115 1.00 38.50 89 PRO A CA 1
ATOM 690 C C . PRO A 1 89 ? -11.298 -6.908 23.060 1.00 38.50 89 PRO A C 1
ATOM 692 O O . PRO A 1 89 ? -12.475 -6.811 22.677 1.00 38.50 89 PRO A O 1
ATOM 695 N N . GLU A 1 90 ? -10.347 -6.035 22.736 1.00 39.25 90 GLU A N 1
ATOM 696 C CA . GLU A 1 90 ? -10.502 -5.173 21.587 1.00 39.25 90 GLU A CA 1
ATOM 697 C C . GLU A 1 90 ? -11.021 -6.115 20.514 1.00 39.25 90 GLU A C 1
ATOM 699 O O . GLU A 1 90 ? -10.371 -7.096 20.151 1.00 39.25 90 GLU A O 1
ATOM 704 N N . ILE A 1 91 ? -12.269 -5.913 20.087 1.00 39.34 91 ILE A N 1
ATOM 705 C CA . ILE A 1 91 ? -12.612 -6.372 18.763 1.00 39.34 91 ILE A CA 1
ATOM 706 C C . ILE A 1 91 ? -11.598 -5.574 17.985 1.00 39.34 91 ILE A C 1
ATOM 708 O O . ILE A 1 91 ? -11.764 -4.355 17.884 1.00 39.34 91 ILE A O 1
ATOM 712 N N . HIS A 1 92 ? -10.504 -6.228 17.588 1.00 42.25 92 HIS A N 1
ATOM 713 C CA . HIS A 1 92 ? -9.671 -5.762 16.518 1.00 42.25 92 HIS A CA 1
ATOM 714 C C . HIS A 1 92 ? -10.711 -5.525 15.432 1.00 42.25 92 HIS A C 1
ATOM 716 O O . HIS A 1 92 ? -11.183 -6.452 14.775 1.00 42.25 92 HIS A O 1
ATOM 722 N N . LYS A 1 93 ? -11.208 -4.281 15.332 1.00 46.66 93 LYS A N 1
ATOM 723 C CA . LYS A 1 93 ? -11.711 -3.780 14.072 1.00 46.66 93 LYS A CA 1
ATOM 724 C C . LYS A 1 93 ? -10.585 -4.215 13.163 1.00 46.66 93 LYS A C 1
ATOM 726 O O . LYS A 1 93 ? -9.451 -3.846 13.451 1.00 46.66 93 LYS A O 1
ATOM 731 N N . GLN A 1 94 ? -10.858 -5.085 12.198 1.00 53.41 94 GLN A N 1
ATOM 732 C CA . GLN A 1 94 ? -9.935 -5.236 11.090 1.00 53.41 94 GLN A CA 1
ATOM 733 C C . GLN A 1 94 ? -9.711 -3.804 10.623 1.00 53.41 94 GLN A C 1
ATOM 735 O O . GLN A 1 94 ? -10.635 -3.164 10.111 1.00 53.41 94 GLN A O 1
ATOM 740 N N . VAL A 1 95 ? -8.573 -3.235 11.021 1.00 67.88 95 VAL A N 1
ATOM 741 C CA . VAL A 1 95 ? -8.278 -1.841 10.752 1.00 67.88 95 VAL A CA 1
ATOM 742 C C . VAL A 1 95 ? -7.788 -1.894 9.328 1.00 67.88 95 VAL A C 1
ATOM 744 O O . VAL A 1 95 ? -6.620 -2.154 9.063 1.00 67.88 95 VAL A O 1
ATOM 747 N N . GLU A 1 96 ? -8.751 -1.826 8.416 1.00 82.62 96 GLU A N 1
ATOM 748 C CA . GLU A 1 96 ? -8.476 -1.774 6.999 1.00 82.62 96 GLU A CA 1
ATOM 749 C C . GLU A 1 96 ? -8.108 -0.340 6.658 1.00 82.62 96 GLU A C 1
ATOM 751 O O . GLU A 1 96 ? -8.928 0.579 6.765 1.00 82.62 96 GLU A O 1
ATOM 756 N N . TYR A 1 97 ? -6.873 -0.163 6.222 1.00 89.00 97 TYR A N 1
ATOM 757 C CA . TYR A 1 97 ? -6.410 1.107 5.703 1.00 89.00 97 TYR A CA 1
ATOM 758 C C . TYR A 1 97 ? -6.482 1.076 4.184 1.00 89.00 97 TYR A C 1
ATOM 760 O O . TYR A 1 97 ? -6.106 0.086 3.553 1.00 89.00 97 TYR A O 1
ATOM 768 N N . ARG A 1 98 ? -7.019 2.139 3.597 1.00 92.38 98 ARG A N 1
ATOM 769 C CA . ARG A 1 98 ?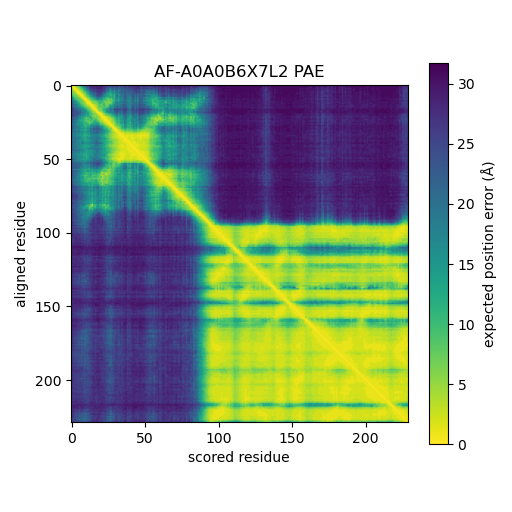 -7.364 2.228 2.185 1.00 92.38 98 ARG A CA 1
ATOM 770 C C . ARG A 1 98 ? -6.844 3.526 1.605 1.00 92.38 98 ARG A C 1
ATOM 772 O O . ARG A 1 98 ? -6.999 4.591 2.197 1.00 92.38 98 ARG A O 1
ATOM 779 N N . LEU A 1 99 ? -6.286 3.408 0.413 1.00 92.56 99 LEU A N 1
ATOM 780 C CA . LEU A 1 99 ? -5.819 4.519 -0.395 1.00 92.56 99 LEU A CA 1
ATOM 781 C C . LEU A 1 99 ? -6.154 4.217 -1.852 1.00 92.56 99 LEU A C 1
ATOM 783 O O . LEU A 1 99 ? -5.878 3.126 -2.344 1.00 92.56 99 LEU A O 1
ATOM 787 N N . VAL A 1 100 ? -6.750 5.178 -2.544 1.00 92.62 100 VAL A N 1
ATOM 788 C CA . VAL A 1 100 ? -7.117 5.064 -3.952 1.00 92.62 100 VAL A CA 1
ATOM 789 C C . VAL A 1 100 ? -6.454 6.190 -4.725 1.00 92.62 100 VAL A C 1
ATOM 791 O O . VAL A 1 100 ? -6.702 7.368 -4.463 1.00 92.62 100 VAL A O 1
ATOM 794 N N . LEU A 1 101 ? -5.619 5.813 -5.689 1.00 92.00 101 LEU A N 1
ATOM 795 C CA . LEU A 1 101 ? -4.852 6.733 -6.519 1.00 92.00 101 LEU A CA 1
ATOM 796 C C . LEU A 1 101 ? -5.089 6.429 -7.993 1.00 92.00 101 LEU A C 1
ATOM 798 O O . LEU A 1 101 ? -4.962 5.283 -8.424 1.00 92.00 101 LEU A O 1
ATOM 802 N N . ASP A 1 102 ? -5.378 7.462 -8.774 1.00 90.81 102 ASP A N 1
ATOM 803 C CA . ASP A 1 102 ? -5.258 7.389 -10.225 1.00 90.81 102 ASP A CA 1
ATOM 804 C C . ASP A 1 102 ? -3.820 7.717 -10.614 1.00 90.81 102 ASP A C 1
ATOM 806 O O . ASP A 1 102 ? -3.269 8.726 -10.187 1.00 90.81 102 ASP A O 1
ATOM 810 N N . LYS A 1 103 ? -3.213 6.856 -11.426 1.00 91.62 103 LYS A N 1
ATOM 811 C CA . LYS A 1 103 ? -1.876 7.006 -11.997 1.00 91.62 103 LYS A CA 1
ATOM 812 C C . LYS A 1 103 ? -2.010 7.319 -13.480 1.00 91.62 103 LYS A C 1
ATOM 814 O O . LYS A 1 103 ? -2.602 6.531 -14.216 1.00 91.62 103 LYS A O 1
ATOM 819 N N . TYR A 1 104 ? -1.442 8.438 -13.916 1.00 90.94 104 TYR A N 1
ATOM 820 C CA . TYR A 1 104 ? -1.485 8.917 -15.303 1.00 90.94 104 TYR A CA 1
ATOM 821 C C . TYR A 1 104 ? -0.196 8.616 -16.063 1.00 90.94 104 TYR A C 1
ATOM 823 O O . TYR A 1 104 ? -0.224 8.245 -17.232 1.00 90.94 104 TYR A O 1
ATOM 831 N N . THR A 1 105 ? 0.945 8.783 -15.396 1.00 90.94 105 THR A N 1
ATOM 832 C CA . THR A 1 105 ? 2.280 8.543 -15.953 1.00 90.94 105 THR A CA 1
ATOM 833 C C . THR A 1 105 ? 3.279 8.304 -14.816 1.00 90.94 105 THR A C 1
ATOM 835 O O . THR A 1 105 ? 2.899 8.296 -13.647 1.00 90.94 105 THR A O 1
ATOM 838 N N . CYS A 1 106 ? 4.540 8.046 -15.143 1.00 90.69 106 CYS A N 1
ATOM 839 C CA . CYS A 1 106 ? 5.638 7.893 -14.193 1.00 90.69 106 CYS A CA 1
ATOM 840 C C . CYS A 1 106 ? 6.911 8.521 -14.766 1.00 90.69 106 CYS A C 1
ATOM 842 O O . CYS A 1 106 ? 7.109 8.524 -15.983 1.00 90.69 106 CYS A O 1
ATOM 844 N N . SER A 1 107 ? 7.804 8.996 -13.904 1.00 90.06 107 SER A N 1
ATOM 845 C CA . SER A 1 107 ? 9.183 9.289 -14.295 1.00 90.06 107 SER A CA 1
ATOM 846 C C . SER A 1 107 ? 10.022 8.020 -14.201 1.00 90.06 107 SER A C 1
ATOM 848 O O . SER A 1 107 ? 9.824 7.208 -13.302 1.00 90.06 107 SER A O 1
ATOM 850 N N . SER A 1 108 ? 10.966 7.844 -15.120 1.00 89.44 108 SER A N 1
ATOM 851 C CA . SER A 1 108 ? 12.008 6.823 -15.012 1.00 89.44 108 SER A CA 1
ATOM 852 C C . SER A 1 108 ? 13.352 7.504 -14.800 1.00 89.44 108 SER A C 1
ATOM 854 O O . SER A 1 108 ? 13.709 8.406 -15.559 1.00 89.44 108 SER A O 1
ATOM 856 N N . SER A 1 109 ? 14.110 7.060 -13.807 1.00 83.69 109 SER A N 1
ATOM 857 C CA . SER A 1 109 ? 15.492 7.473 -13.593 1.00 83.69 109 SER A CA 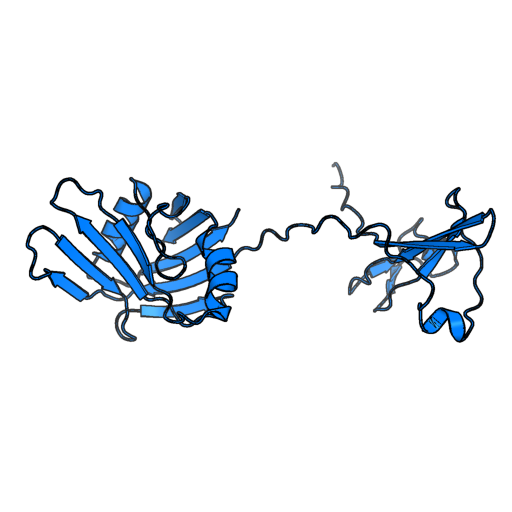1
ATOM 858 C C . SER A 1 109 ? 16.394 6.250 -13.630 1.00 83.69 109 SER A C 1
ATOM 860 O O . SER A 1 109 ? 16.182 5.297 -12.878 1.00 83.69 109 SER A O 1
ATOM 862 N N . ARG A 1 110 ? 17.437 6.309 -14.457 1.00 73.06 110 ARG A N 1
ATOM 863 C CA . ARG A 1 110 ? 18.611 5.459 -14.268 1.00 73.06 110 ARG A CA 1
ATOM 864 C C . ARG A 1 110 ? 19.474 6.135 -13.222 1.00 73.06 110 ARG A C 1
ATOM 866 O O . ARG A 1 110 ? 19.857 7.292 -13.403 1.00 73.06 110 ARG A O 1
ATOM 873 N N . ASN A 1 111 ? 19.708 5.454 -12.109 1.00 65.19 111 ASN A N 1
ATOM 874 C CA . ASN A 1 111 ? 20.657 5.956 -11.127 1.00 65.19 111 ASN A CA 1
ATOM 875 C C . ASN A 1 111 ? 22.062 5.976 -11.757 1.00 65.19 111 ASN A C 1
ATOM 877 O O . ASN A 1 111 ? 22.301 5.357 -12.792 1.00 65.19 111 ASN A O 1
ATOM 881 N N . ALA A 1 112 ? 23.009 6.686 -11.135 1.00 59.75 112 ALA A N 1
ATOM 882 C CA . ALA A 1 112 ? 24.416 6.629 -11.555 1.00 59.75 112 ALA A CA 1
ATOM 883 C C . ALA A 1 112 ? 24.981 5.194 -11.509 1.00 59.75 112 ALA A C 1
ATOM 885 O O . ALA A 1 112 ? 25.965 4.893 -12.180 1.00 59.75 112 ALA A O 1
ATOM 886 N N . ASP A 1 113 ? 24.335 4.327 -10.728 1.00 66.69 113 ASP A N 1
ATOM 887 C CA . ASP A 1 113 ? 24.562 2.895 -10.701 1.00 66.69 113 ASP A CA 1
ATOM 888 C C . ASP A 1 113 ? 23.753 2.201 -11.822 1.00 66.69 113 ASP A C 1
ATOM 890 O O . ASP A 1 113 ? 22.516 2.196 -11.764 1.00 66.69 113 ASP A O 1
ATOM 894 N N . PRO A 1 114 ? 24.417 1.626 -12.844 1.00 66.38 114 PRO A N 1
ATOM 895 C CA . PRO A 1 114 ? 23.753 0.951 -13.959 1.00 66.38 114 PRO A CA 1
ATOM 896 C C . PRO A 1 114 ? 23.017 -0.329 -13.540 1.00 66.38 114 PRO A C 1
ATOM 898 O O . PRO A 1 114 ? 22.267 -0.881 -14.344 1.00 66.38 114 PRO A O 1
ATOM 901 N N . GLU A 1 115 ? 23.207 -0.805 -12.308 1.00 79.56 115 GLU A N 1
ATOM 902 C CA . GLU A 1 115 ? 22.526 -1.988 -11.783 1.00 79.56 115 GLU A CA 1
ATOM 903 C C . GLU A 1 115 ? 21.078 -1.711 -11.339 1.00 79.56 115 GLU A C 1
ATOM 905 O O . GLU A 1 115 ? 20.375 -2.652 -10.967 1.00 79.56 115 GLU A O 1
ATOM 910 N N . TYR A 1 116 ? 20.615 -0.452 -11.393 1.00 82.44 116 TYR A N 1
ATOM 911 C CA . TYR A 1 116 ? 19.301 -0.047 -10.888 1.00 82.44 116 TYR A CA 1
ATOM 912 C C . TYR A 1 116 ? 18.557 0.877 -11.861 1.00 82.44 116 TYR A C 1
ATOM 914 O O . TYR A 1 116 ? 19.016 1.980 -12.182 1.00 82.44 116 TYR A O 1
ATOM 922 N N . GLU A 1 117 ? 17.341 0.487 -12.241 1.00 90.31 117 GLU A N 1
ATOM 923 C CA . GLU A 1 117 ? 16.393 1.360 -12.940 1.00 90.31 117 GLU A CA 1
ATOM 924 C C . GLU A 1 117 ? 15.152 1.577 -12.070 1.00 90.31 117 GLU A C 1
ATOM 926 O O . GLU A 1 117 ? 14.580 0.633 -11.523 1.00 90.31 117 GLU A O 1
ATOM 931 N N . LYS A 1 118 ? 14.753 2.842 -11.890 1.00 91.88 118 LYS A N 1
ATOM 932 C CA . LYS A 1 118 ? 13.668 3.224 -10.982 1.00 91.88 118 LYS A CA 1
ATOM 933 C C . LYS A 1 118 ? 12.560 3.955 -11.726 1.00 91.88 118 LYS A C 1
ATOM 935 O O . LYS A 1 118 ? 12.829 4.912 -12.450 1.00 91.88 118 LYS A O 1
ATOM 940 N N . TRP A 1 119 ? 11.317 3.550 -11.483 1.00 93.56 119 TRP A N 1
ATOM 941 C CA . TRP A 1 119 ? 10.110 4.229 -11.946 1.00 93.56 119 TRP A CA 1
ATOM 942 C C . TRP A 1 119 ? 9.354 4.805 -10.765 1.00 93.56 119 TRP A C 1
ATOM 944 O O . TRP A 1 119 ? 9.139 4.116 -9.772 1.00 93.56 119 TRP A O 1
ATOM 954 N N . THR A 1 120 ? 8.933 6.057 -10.896 1.00 92.88 120 THR A N 1
ATOM 955 C CA . THR A 1 120 ? 8.373 6.843 -9.804 1.00 92.88 120 THR A CA 1
ATOM 956 C C . THR A 1 120 ? 7.065 7.505 -10.181 1.00 92.88 120 THR A C 1
ATOM 958 O O . THR A 1 120 ? 6.927 8.087 -11.259 1.00 92.88 120 THR A O 1
ATOM 961 N N . VAL A 1 121 ? 6.122 7.442 -9.244 1.00 91.06 121 VAL A N 1
ATOM 962 C CA . VAL A 1 121 ? 4.864 8.184 -9.264 1.00 91.06 121 VAL A CA 1
ATOM 963 C C . VAL A 1 121 ? 4.812 9.040 -7.998 1.00 91.06 121 VAL A C 1
ATOM 965 O O . VAL A 1 121 ? 4.549 8.535 -6.908 1.00 91.06 121 VAL A O 1
ATOM 968 N N . SER A 1 122 ? 5.122 10.330 -8.130 1.00 86.50 122 SER A N 1
ATOM 969 C CA . SER A 1 122 ? 5.206 11.284 -7.011 1.00 86.50 122 SER A CA 1
ATOM 970 C C . SER A 1 122 ? 4.548 12.629 -7.285 1.00 86.50 122 SER A C 1
ATOM 972 O O . SER A 1 122 ? 4.111 13.295 -6.352 1.00 86.50 122 SER A O 1
ATOM 974 N N . GLU A 1 123 ? 4.492 13.052 -8.545 1.00 81.38 123 GLU A N 1
ATOM 975 C CA . GLU A 1 123 ? 4.091 14.415 -8.886 1.00 81.38 123 GLU A CA 1
ATOM 976 C C . GLU A 1 123 ? 2.574 14.552 -9.109 1.00 81.38 123 GLU A C 1
ATOM 978 O O . GLU A 1 123 ? 1.927 13.601 -9.563 1.00 81.38 123 GLU A O 1
ATOM 983 N N . PRO A 1 124 ? 1.991 15.753 -8.920 1.00 81.06 124 PRO A N 1
ATOM 984 C CA . PRO A 1 124 ? 0.565 16.001 -9.173 1.00 81.06 124 PRO A CA 1
ATOM 985 C C . PRO A 1 124 ? 0.110 15.719 -10.614 1.00 81.06 124 PRO A C 1
ATOM 987 O O . PRO A 1 124 ? -1.058 15.444 -10.862 1.00 81.06 124 PRO A O 1
ATOM 990 N N . HIS A 1 125 ? 1.024 15.787 -11.586 1.00 83.38 125 HIS A N 1
ATOM 991 C CA . HIS A 1 125 ? 0.734 15.434 -12.981 1.00 83.38 125 HIS A CA 1
ATOM 992 C C . HIS A 1 125 ? 0.904 13.930 -13.267 1.00 83.38 125 HIS A C 1
ATOM 994 O O . HIS A 1 125 ? 0.518 13.455 -14.333 1.00 83.38 125 HIS A O 1
ATOM 1000 N N . GLN A 1 126 ? 1.488 13.173 -12.333 1.00 86.94 126 GLN A N 1
ATOM 1001 C CA . GLN A 1 126 ? 1.694 11.727 -12.434 1.00 86.94 126 GLN A CA 1
ATOM 1002 C C . GLN A 1 126 ? 0.582 10.943 -11.744 1.00 86.94 126 GLN A C 1
ATOM 1004 O O . GLN A 1 126 ? 0.268 9.834 -12.179 1.00 86.94 126 GLN A O 1
ATOM 1009 N N . SER A 1 127 ? -0.028 11.511 -10.702 1.00 89.00 127 SER A N 1
ATOM 1010 C CA . SER A 1 127 ? -1.119 10.866 -9.978 1.00 89.00 127 SER A CA 1
ATOM 1011 C C . SER A 1 127 ? -2.107 11.838 -9.345 1.00 89.00 127 SER A C 1
ATOM 1013 O O . SER A 1 127 ? -1.805 13.010 -9.139 1.00 89.00 127 SER A O 1
ATOM 1015 N N . MET A 1 128 ? -3.290 11.326 -9.013 1.00 87.94 128 MET A N 1
ATOM 1016 C CA . MET A 1 128 ? -4.334 12.044 -8.290 1.00 87.94 128 MET A CA 1
ATOM 1017 C C . MET A 1 128 ? -4.916 11.169 -7.185 1.00 87.94 128 MET A C 1
ATOM 1019 O O . MET A 1 128 ? -5.314 10.028 -7.429 1.00 87.94 128 MET A O 1
ATOM 1023 N N . LEU A 1 129 ? -5.004 11.726 -5.977 1.00 88.75 129 LEU A N 1
ATOM 1024 C CA . LEU A 1 129 ? -5.728 11.112 -4.870 1.00 88.75 129 LEU A CA 1
ATOM 1025 C C . LEU A 1 129 ? -7.229 11.122 -5.153 1.00 88.75 129 LEU A C 1
ATOM 1027 O O . LEU A 1 129 ? -7.806 12.176 -5.409 1.00 88.75 129 LEU A O 1
ATOM 1031 N N . ILE A 1 130 ? -7.845 9.944 -5.076 1.00 88.06 130 ILE A N 1
ATOM 1032 C CA . ILE A 1 130 ? -9.288 9.760 -5.246 1.00 88.06 130 ILE A CA 1
ATOM 1033 C C . ILE A 1 130 ? -9.973 9.606 -3.893 1.00 88.06 130 ILE A C 1
ATOM 1035 O O . ILE A 1 130 ? -11.006 10.224 -3.656 1.00 88.06 130 ILE A O 1
ATOM 1039 N N . ASP A 1 131 ? -9.407 8.773 -3.022 1.00 85.38 131 ASP A N 1
ATOM 1040 C CA . ASP A 1 131 ? -9.957 8.477 -1.701 1.00 85.38 131 ASP A CA 1
ATOM 1041 C C . ASP A 1 131 ? -8.855 7.963 -0.770 1.00 85.38 131 ASP A C 1
ATOM 1043 O O . ASP A 1 131 ? -7.905 7.315 -1.215 1.00 85.38 131 ASP A O 1
ATOM 1047 N N . SER A 1 132 ? -8.962 8.255 0.521 1.00 88.31 132 SER A N 1
ATOM 1048 C CA . SER A 1 132 ? -8.037 7.764 1.542 1.00 88.31 132 SER A CA 1
ATOM 1049 C C . SER A 1 132 ? -8.676 7.854 2.920 1.00 88.31 132 SER A C 1
ATOM 1051 O O . SER A 1 132 ? -9.289 8.864 3.260 1.00 88.31 132 SER A O 1
ATOM 1053 N N . ASN A 1 133 ? -8.473 6.821 3.739 1.00 87.94 133 ASN A N 1
ATOM 1054 C CA . ASN A 1 133 ? -8.739 6.877 5.180 1.00 87.94 133 ASN A CA 1
ATOM 1055 C C . ASN A 1 133 ? -7.447 6.982 6.013 1.00 87.94 133 ASN A C 1
ATOM 1057 O O . ASN A 1 133 ? -7.456 6.697 7.210 1.00 87.94 133 ASN A O 1
ATOM 1061 N N . LEU A 1 134 ? -6.337 7.341 5.364 1.00 85.06 134 LEU A N 1
ATOM 1062 C CA . LEU A 1 134 ? -5.042 7.560 5.991 1.00 85.06 134 LEU A CA 1
ATOM 1063 C C . LEU A 1 134 ? -4.927 9.007 6.473 1.00 85.06 134 LEU A C 1
ATOM 1065 O O . LEU A 1 134 ? -5.152 9.934 5.698 1.00 85.06 134 LEU A O 1
ATOM 1069 N N . ASP A 1 135 ? -4.436 9.199 7.696 1.00 81.94 135 ASP A N 1
ATOM 1070 C CA . ASP A 1 135 ? -4.075 10.517 8.245 1.00 81.94 135 ASP A CA 1
ATOM 1071 C C . ASP A 1 135 ? -2.696 11.004 7.739 1.00 81.94 135 ASP A C 1
ATOM 1073 O O . ASP A 1 135 ? -1.934 11.652 8.461 1.00 81.94 135 ASP A O 1
ATOM 1077 N N . PHE A 1 136 ? -2.336 10.654 6.503 1.00 78.06 136 PHE A N 1
ATOM 1078 C CA . PHE A 1 136 ? -1.036 10.937 5.896 1.00 78.06 136 PHE A CA 1
ATOM 1079 C C . PHE A 1 136 ? -1.202 11.564 4.516 1.00 78.06 136 PHE A C 1
ATOM 1081 O O . PHE A 1 136 ? -2.175 11.303 3.809 1.00 78.06 136 PHE A O 1
ATOM 1088 N N . ASN A 1 137 ? -0.215 12.371 4.120 1.00 76.62 137 ASN A N 1
ATOM 1089 C CA . ASN A 1 137 ? -0.146 12.909 2.765 1.00 76.62 137 ASN A CA 1
ATOM 1090 C C . ASN A 1 137 ? -0.112 11.784 1.728 1.00 76.62 137 ASN A C 1
ATOM 1092 O O . ASN A 1 137 ? 0.327 10.669 2.017 1.00 76.62 137 ASN A O 1
ATOM 1096 N N . VAL A 1 138 ? -0.530 12.127 0.506 1.00 71.44 138 VAL A N 1
ATOM 1097 C CA . VAL A 1 138 ? -0.504 11.233 -0.654 1.00 71.44 138 VAL A CA 1
ATOM 1098 C C . VAL A 1 138 ? 0.885 10.611 -0.784 1.00 71.44 138 VAL A C 1
ATOM 1100 O O . VAL A 1 138 ? 1.850 11.348 -1.011 1.00 71.44 138 VAL A O 1
ATOM 1103 N N . PRO A 1 139 ? 1.019 9.286 -0.609 1.00 76.94 139 PRO A N 1
ATOM 1104 C CA . PRO A 1 139 ? 2.323 8.671 -0.689 1.00 76.94 139 PRO A CA 1
ATOM 1105 C C . PRO A 1 139 ? 2.773 8.598 -2.147 1.00 76.94 139 PRO A C 1
ATOM 1107 O O . PRO A 1 139 ? 1.982 8.330 -3.054 1.00 76.94 139 PRO A O 1
ATOM 1110 N N . ARG A 1 140 ? 4.072 8.798 -2.357 1.00 89.69 140 ARG A N 1
ATOM 1111 C CA . ARG A 1 140 ? 4.743 8.416 -3.603 1.00 89.69 140 ARG A CA 1
ATOM 1112 C C . ARG A 1 140 ? 4.834 6.894 -3.640 1.00 89.69 140 ARG A C 1
ATOM 1114 O O . ARG A 1 140 ? 4.999 6.277 -2.594 1.00 89.69 140 ARG A O 1
ATOM 1121 N N . PHE A 1 141 ? 4.808 6.280 -4.812 1.00 94.00 141 PHE A N 1
ATOM 1122 C CA . PHE A 1 141 ? 5.159 4.866 -4.936 1.00 94.00 141 PHE A CA 1
ATOM 1123 C C . PHE A 1 141 ? 6.076 4.622 -6.123 1.00 94.00 141 PHE A C 1
ATOM 1125 O O . PHE A 1 141 ? 6.034 5.346 -7.123 1.00 94.00 141 PHE A O 1
ATOM 1132 N N . ASP A 1 142 ? 6.916 3.603 -5.983 1.00 93.88 142 ASP A N 1
ATOM 1133 C CA . ASP A 1 142 ? 7.996 3.318 -6.908 1.00 93.88 142 ASP A CA 1
ATOM 1134 C C . ASP A 1 142 ? 8.087 1.834 -7.252 1.00 93.88 142 ASP A C 1
ATOM 1136 O O . ASP A 1 142 ? 7.687 0.956 -6.487 1.00 93.88 142 ASP A O 1
ATOM 1140 N N . TRP A 1 143 ? 8.675 1.570 -8.412 1.00 95.56 143 TRP A N 1
ATOM 1141 C CA . TRP A 1 143 ? 9.179 0.260 -8.790 1.00 95.56 143 TRP A CA 1
ATOM 1142 C C . TRP A 1 143 ? 10.672 0.356 -9.091 1.00 95.56 143 TRP A C 1
ATOM 1144 O O . TRP A 1 143 ? 11.098 1.283 -9.785 1.00 95.56 143 TRP A O 1
ATOM 1154 N N . VAL A 1 144 ? 11.452 -0.603 -8.599 1.00 93.50 144 VAL A N 1
ATOM 1155 C CA . VAL A 1 144 ? 12.891 -0.712 -8.850 1.00 93.50 144 VAL A CA 1
ATOM 1156 C C . VAL A 1 144 ? 13.184 -2.050 -9.518 1.00 93.50 144 VAL A C 1
ATOM 1158 O O . VAL A 1 144 ? 12.939 -3.106 -8.931 1.00 93.50 144 VAL A O 1
ATOM 1161 N N . ASP A 1 145 ? 13.737 -1.992 -10.731 1.00 91.38 145 ASP A N 1
ATOM 1162 C CA . ASP A 1 145 ? 14.433 -3.133 -11.321 1.00 91.38 145 ASP A CA 1
ATOM 1163 C C . ASP A 1 145 ? 15.849 -3.184 -10.751 1.00 91.38 145 ASP A C 1
ATOM 1165 O O . ASP A 1 145 ? 16.645 -2.261 -10.939 1.00 91.38 145 ASP A O 1
ATOM 1169 N N . ASN A 1 146 ? 16.151 -4.278 -10.063 1.00 86.38 146 ASN A N 1
ATOM 1170 C CA . ASN A 1 146 ? 17.474 -4.609 -9.572 1.00 86.38 146 ASN A CA 1
ATOM 1171 C C . ASN A 1 146 ? 18.108 -5.588 -10.566 1.00 86.38 146 ASN A C 1
ATOM 1173 O O . ASN A 1 146 ? 17.746 -6.759 -10.625 1.00 86.38 146 ASN A O 1
ATOM 1177 N N . HIS A 1 147 ? 19.050 -5.106 -11.374 1.00 79.62 147 HIS A N 1
ATOM 1178 C CA . HIS A 1 147 ? 19.768 -5.932 -12.350 1.00 79.62 147 HIS A CA 1
ATOM 1179 C C . HIS A 1 147 ? 20.940 -6.712 -11.725 1.00 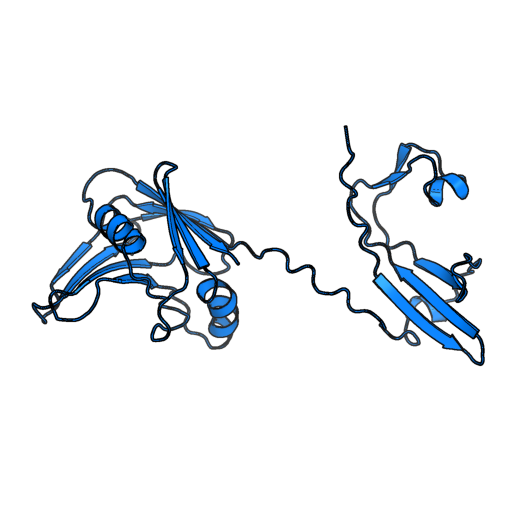79.62 147 HIS A C 1
ATOM 1181 O O . HIS A 1 147 ? 21.510 -7.595 -12.365 1.00 79.62 147 HIS A O 1
ATOM 1187 N N . ALA A 1 148 ? 21.285 -6.401 -10.472 1.00 76.25 148 ALA A N 1
ATOM 1188 C CA . ALA A 1 148 ? 22.223 -7.154 -9.644 1.00 76.25 148 ALA A CA 1
ATOM 1189 C C . ALA A 1 148 ? 21.587 -8.431 -9.056 1.00 76.25 148 ALA A C 1
ATOM 1191 O O . ALA A 1 148 ? 20.432 -8.758 -9.306 1.00 76.25 148 ALA A O 1
ATOM 1192 N N . ALA A 1 149 ? 22.305 -9.130 -8.171 1.00 76.75 149 ALA A N 1
ATOM 1193 C CA . ALA A 1 149 ? 21.783 -10.279 -7.415 1.00 76.75 149 ALA A CA 1
ATOM 1194 C C . ALA A 1 149 ? 20.708 -9.918 -6.356 1.00 76.75 149 ALA A C 1
ATOM 1196 O O . ALA A 1 149 ? 20.469 -10.691 -5.428 1.00 76.75 149 ALA A O 1
ATOM 1197 N N . LYS A 1 150 ? 20.084 -8.737 -6.455 1.00 84.19 150 LYS A N 1
ATOM 1198 C CA . LYS A 1 150 ? 19.023 -8.277 -5.555 1.00 84.19 150 LYS A CA 1
ATOM 1199 C C . LYS A 1 150 ? 17.653 -8.468 -6.218 1.00 84.19 150 LYS A C 1
ATOM 1201 O O . LYS A 1 150 ? 17.537 -8.267 -7.421 1.00 84.19 150 LYS A O 1
ATOM 1206 N N . PRO A 1 151 ? 16.612 -8.834 -5.459 1.00 89.00 151 PRO A N 1
ATOM 1207 C CA . PRO A 1 151 ? 15.256 -8.949 -5.991 1.00 89.00 151 PRO A CA 1
ATOM 1208 C C . PRO A 1 151 ? 14.692 -7.577 -6.369 1.00 89.00 151 PRO A C 1
ATOM 1210 O O . PRO A 1 151 ? 14.951 -6.596 -5.678 1.00 89.00 151 PRO A O 1
ATOM 1213 N N . ASN A 1 152 ? 13.885 -7.506 -7.427 1.00 93.75 152 ASN A N 1
ATOM 1214 C CA . ASN A 1 152 ? 13.120 -6.302 -7.756 1.00 93.75 152 ASN A CA 1
ATOM 1215 C C . ASN A 1 152 ? 12.145 -5.948 -6.626 1.00 93.75 152 ASN A C 1
ATOM 1217 O O . ASN A 1 152 ? 11.638 -6.842 -5.943 1.00 93.75 152 ASN A O 1
ATOM 1221 N N . GLU A 1 153 ? 11.849 -4.663 -6.450 1.00 94.81 153 GLU A N 1
ATOM 1222 C CA . GLU A 1 153 ? 11.010 -4.213 -5.339 1.00 94.81 153 GLU A CA 1
ATOM 1223 C C . GLU A 1 153 ? 10.017 -3.118 -5.729 1.00 94.81 153 GLU A C 1
ATOM 1225 O O . GLU A 1 153 ? 10.320 -2.182 -6.472 1.00 94.81 153 GLU A O 1
ATOM 1230 N N . PHE A 1 154 ? 8.810 -3.243 -5.182 1.00 96.69 154 PHE A N 1
ATOM 1231 C CA . PHE A 1 154 ? 7.793 -2.201 -5.163 1.00 96.69 154 PHE A CA 1
ATOM 1232 C C . PHE A 1 154 ? 7.845 -1.481 -3.819 1.00 96.69 154 PHE A C 1
ATOM 1234 O O . PHE A 1 154 ? 7.934 -2.142 -2.785 1.00 96.69 154 PHE A O 1
ATOM 1241 N N . SER A 1 155 ? 7.736 -0.156 -3.794 1.00 95.00 155 SER A N 1
ATOM 1242 C CA . SER A 1 155 ? 7.739 0.587 -2.535 1.00 95.00 155 SER A CA 1
ATOM 1243 C C . SER A 1 155 ? 6.695 1.691 -2.476 1.00 95.00 155 SER A C 1
ATOM 1245 O O . SER A 1 155 ? 6.302 2.273 -3.487 1.00 95.00 155 SER A O 1
ATOM 1247 N N . VAL A 1 156 ? 6.241 1.982 -1.256 1.00 94.19 156 VAL A N 1
ATOM 1248 C CA . VAL A 1 156 ? 5.346 3.104 -0.950 1.00 94.19 156 VAL A CA 1
ATOM 1249 C C . VAL A 1 156 ? 6.081 4.039 0.002 1.00 94.19 156 VAL A C 1
ATOM 1251 O O . VAL A 1 156 ? 6.599 3.603 1.019 1.00 94.19 156 VAL A O 1
ATOM 1254 N N . HIS A 1 157 ? 6.147 5.322 -0.326 1.00 91.75 157 HIS A N 1
ATOM 1255 C CA . HIS A 1 157 ? 6.872 6.357 0.399 1.00 91.75 157 HIS A CA 1
ATOM 1256 C C . HIS A 1 157 ? 5.900 7.316 1.086 1.00 91.75 157 HIS A C 1
ATOM 1258 O O . HIS A 1 157 ? 5.221 8.108 0.428 1.00 91.75 157 HIS A O 1
ATOM 1264 N N . PHE A 1 158 ? 5.899 7.307 2.415 1.00 89.31 158 PHE A N 1
ATOM 1265 C CA . PHE A 1 158 ? 5.168 8.264 3.240 1.00 89.31 158 PHE A CA 1
ATOM 1266 C C . PHE A 1 158 ? 6.080 9.441 3.610 1.00 89.31 158 PHE A C 1
ATOM 1268 O O . PHE A 1 158 ? 7.204 9.254 4.070 1.00 89.31 158 PHE A O 1
ATOM 1275 N N . SER A 1 159 ? 5.607 10.676 3.414 1.00 79.56 159 SER A N 1
ATOM 1276 C CA . SER A 1 159 ? 6.438 11.883 3.569 1.00 79.56 159 SER A CA 1
ATOM 1277 C C . SER A 1 159 ? 6.712 12.291 5.023 1.00 79.56 159 SER A C 1
ATOM 1279 O O . SER A 1 159 ? 7.549 13.158 5.259 1.00 79.56 159 SER A O 1
ATOM 1281 N N . ASN A 1 160 ? 5.986 11.735 5.998 1.00 74.06 160 ASN A N 1
ATOM 1282 C CA . ASN A 1 160 ? 6.094 12.127 7.403 1.00 74.06 160 ASN A CA 1
ATOM 1283 C C . ASN A 1 160 ? 7.003 11.161 8.180 1.00 74.06 160 ASN A C 1
ATOM 1285 O O . ASN A 1 160 ? 6.625 10.018 8.425 1.00 74.06 160 ASN A O 1
ATOM 1289 N N . GLN A 1 161 ? 8.182 11.644 8.576 1.00 73.75 161 GLN A N 1
ATOM 1290 C CA . GLN A 1 161 ? 9.189 10.887 9.334 1.00 73.75 161 GLN A CA 1
ATOM 1291 C C . GLN A 1 161 ? 9.235 11.280 10.821 1.00 73.75 161 GLN A C 1
ATOM 1293 O O . GLN A 1 161 ? 10.216 10.989 11.507 1.00 73.75 161 GLN A O 1
ATOM 1298 N N . SER A 1 162 ? 8.219 11.987 11.333 1.00 78.44 162 SER A N 1
ATOM 1299 C CA . SER A 1 162 ? 8.210 12.386 12.742 1.00 78.44 162 SER A CA 1
ATOM 1300 C C . SER A 1 162 ? 8.106 11.160 13.670 1.00 78.44 162 SER A C 1
ATOM 1302 O O . SER A 1 162 ? 7.521 10.139 13.290 1.00 78.44 162 SER A O 1
ATOM 1304 N N . PRO A 1 163 ? 8.636 11.225 14.903 1.00 75.25 163 PRO A N 1
ATOM 1305 C CA . PRO A 1 163 ? 8.505 10.138 15.874 1.00 75.25 163 PRO A CA 1
ATOM 1306 C C . PRO A 1 163 ? 7.047 9.729 16.138 1.00 75.25 163 PRO A C 1
ATOM 1308 O O . PRO A 1 163 ? 6.762 8.545 16.294 1.00 75.25 163 PRO A O 1
ATOM 1311 N N . GLU A 1 164 ? 6.113 10.682 16.121 1.00 77.94 164 GLU A N 1
ATOM 1312 C CA . GLU A 1 164 ? 4.674 10.435 16.283 1.00 77.94 164 GLU A CA 1
ATOM 1313 C C . GLU A 1 164 ? 4.063 9.737 15.058 1.00 77.94 164 GLU A C 1
ATOM 1315 O O . GLU A 1 164 ? 3.088 8.992 15.178 1.00 77.94 164 GLU A O 1
ATOM 1320 N N . ALA A 1 165 ? 4.628 9.967 13.868 1.00 81.31 165 ALA A N 1
ATOM 1321 C CA . ALA A 1 165 ? 4.227 9.286 12.644 1.00 81.31 165 ALA A CA 1
ATOM 1322 C C . ALA A 1 165 ? 4.678 7.824 12.630 1.00 81.31 165 ALA A C 1
ATOM 1324 O O . ALA A 1 165 ? 3.997 7.009 12.018 1.00 81.31 165 ALA A O 1
ATOM 1325 N N . ARG A 1 166 ? 5.771 7.472 13.323 1.00 86.44 166 ARG A N 1
ATOM 1326 C CA . ARG A 1 166 ? 6.310 6.104 13.345 1.00 86.44 166 ARG A CA 1
ATOM 1327 C C . ARG A 1 166 ? 5.292 5.079 13.823 1.00 86.44 166 ARG A C 1
ATOM 1329 O O . ARG A 1 166 ? 5.038 4.120 13.109 1.00 86.44 166 ARG A O 1
ATOM 1336 N N . GLU A 1 167 ? 4.707 5.280 15.000 1.00 86.50 167 GLU A N 1
ATOM 1337 C CA . GLU A 1 167 ? 3.743 4.326 15.567 1.00 86.50 167 GLU A CA 1
ATOM 1338 C C . GLU A 1 167 ? 2.512 4.177 14.661 1.00 86.50 167 GLU A C 1
ATOM 1340 O O . GLU A 1 167 ? 2.079 3.068 14.353 1.00 86.50 167 GLU A O 1
ATOM 1345 N N . LYS A 1 168 ? 1.995 5.304 14.159 1.00 86.69 168 LYS A N 1
ATOM 1346 C CA . LYS A 1 168 ? 0.834 5.330 13.264 1.00 86.69 168 LYS A CA 1
ATOM 1347 C C . LYS A 1 168 ? 1.115 4.687 11.902 1.00 86.69 168 LYS A C 1
ATOM 1349 O O . LYS A 1 168 ? 0.247 3.995 11.381 1.00 86.69 168 LYS A O 1
ATOM 1354 N N . LEU A 1 169 ? 2.293 4.923 11.322 1.00 89.62 169 LEU A N 1
ATOM 1355 C CA . LEU A 1 169 ? 2.697 4.329 10.049 1.00 89.62 169 LEU A CA 1
ATOM 1356 C C . LEU A 1 169 ? 2.978 2.843 10.208 1.00 89.62 169 LEU A C 1
ATOM 1358 O O . LEU A 1 169 ? 2.445 2.087 9.413 1.00 89.62 169 LEU A O 1
ATOM 1362 N N . SER A 1 170 ? 3.705 2.412 11.242 1.00 89.31 170 SER A N 1
ATOM 1363 C CA . SER A 1 170 ? 3.920 0.984 11.523 1.00 89.31 170 SER A CA 1
ATOM 1364 C C . SER A 1 170 ? 2.600 0.232 11.698 1.00 89.31 170 SER A C 1
ATOM 1366 O O . SER A 1 170 ? 2.423 -0.838 11.127 1.00 89.31 170 SER A O 1
ATOM 1368 N N . ALA A 1 171 ? 1.603 0.828 12.366 1.00 88.44 171 ALA A N 1
ATOM 1369 C CA . ALA A 1 171 ? 0.271 0.227 12.477 1.00 88.44 171 ALA A CA 1
ATOM 1370 C C . ALA A 1 171 ? -0.414 -0.038 11.116 1.00 88.44 171 ALA A C 1
ATOM 1372 O O . ALA A 1 171 ? -1.297 -0.895 11.033 1.00 88.44 171 ALA A O 1
ATOM 1373 N N . ILE A 1 172 ? -0.018 0.684 10.062 1.00 91.12 172 ILE A N 1
ATOM 1374 C CA . ILE A 1 172 ? -0.481 0.492 8.683 1.00 91.12 172 ILE A CA 1
ATOM 1375 C C . ILE A 1 172 ? 0.463 -0.446 7.932 1.00 91.12 172 ILE A C 1
ATOM 1377 O O . ILE A 1 172 ? 0.015 -1.424 7.341 1.00 91.12 172 ILE A O 1
ATOM 1381 N N . THR A 1 173 ? 1.756 -0.129 7.916 1.00 92.00 173 THR A N 1
ATOM 1382 C CA . THR A 1 173 ? 2.734 -0.729 7.014 1.00 92.00 173 THR A CA 1
ATOM 1383 C C . THR A 1 173 ? 3.154 -2.125 7.443 1.00 92.00 173 THR A C 1
ATOM 1385 O O . THR A 1 173 ? 3.440 -2.914 6.552 1.00 92.00 173 THR A O 1
ATOM 1388 N N . ASP A 1 174 ? 3.051 -2.481 8.730 1.00 92.69 174 ASP A N 1
ATOM 1389 C CA . ASP A 1 174 ? 3.312 -3.843 9.228 1.00 92.69 174 ASP A CA 1
ATOM 1390 C C . ASP A 1 174 ? 2.220 -4.852 8.790 1.00 92.69 174 ASP A C 1
ATOM 1392 O O . ASP A 1 174 ? 2.414 -6.075 8.831 1.00 92.69 174 ASP A O 1
ATOM 1396 N N . LYS A 1 175 ? 1.052 -4.362 8.346 1.00 93.44 175 LYS A N 1
ATOM 1397 C CA . LYS A 1 175 ? -0.046 -5.189 7.819 1.00 93.44 1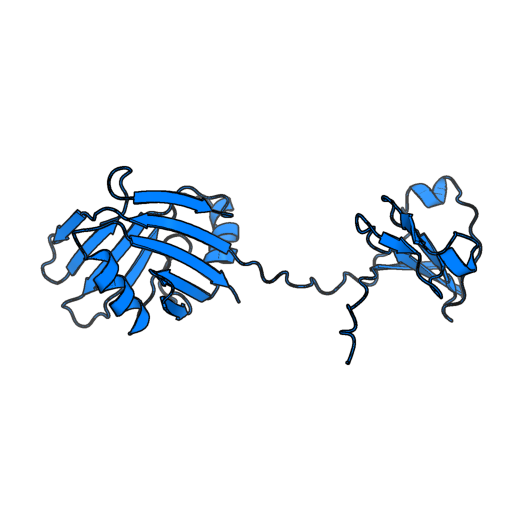75 LYS A CA 1
ATOM 1398 C C . LYS A 1 175 ? 0.247 -5.683 6.399 1.00 93.44 175 LYS A C 1
ATOM 1400 O O . LYS A 1 175 ? 1.107 -5.162 5.694 1.00 93.44 175 LYS A O 1
ATOM 1405 N N . LYS A 1 176 ? -0.514 -6.681 5.939 1.00 96.06 176 LYS A N 1
ATOM 1406 C CA . LYS A 1 176 ? -0.415 -7.164 4.555 1.00 96.06 176 LYS A CA 1
ATOM 1407 C C . LYS A 1 176 ? -0.987 -6.131 3.601 1.00 96.06 176 LYS A C 1
ATOM 1409 O O . LYS A 1 176 ? -2.076 -5.614 3.840 1.00 96.06 176 LYS A O 1
ATOM 1414 N N . LEU A 1 177 ? -0.296 -5.897 2.494 1.00 97.12 177 LEU A N 1
ATOM 1415 C CA . LEU A 1 177 ? -0.776 -5.072 1.399 1.00 97.12 177 LEU A CA 1
ATOM 1416 C C . LEU A 1 177 ? -1.397 -5.944 0.306 1.00 97.12 177 LEU A C 1
ATOM 1418 O O . LEU A 1 177 ? -0.770 -6.869 -0.210 1.00 97.12 177 LEU A O 1
ATOM 1422 N N . THR A 1 178 ? -2.611 -5.588 -0.096 1.00 97.94 178 THR A N 1
ATOM 1423 C CA . THR A 1 178 ? -3.223 -6.018 -1.354 1.00 97.94 178 THR A CA 1
ATOM 1424 C C . THR A 1 178 ? -3.474 -4.786 -2.215 1.00 97.94 178 THR A C 1
ATOM 1426 O O . THR A 1 178 ? -4.013 -3.788 -1.734 1.00 97.94 178 THR A O 1
ATOM 1429 N N . ILE A 1 179 ? -3.079 -4.846 -3.485 1.00 97.94 179 ILE A N 1
ATOM 1430 C CA . ILE A 1 179 ? -3.346 -3.791 -4.465 1.00 97.94 179 ILE A CA 1
ATOM 1431 C C . ILE A 1 179 ? -4.367 -4.313 -5.469 1.00 97.94 179 ILE A C 1
ATOM 1433 O O . ILE A 1 179 ? -4.186 -5.394 -6.014 1.00 97.94 179 ILE A O 1
ATOM 1437 N N . THR A 1 180 ? -5.413 -3.547 -5.764 1.00 97.75 180 THR A N 1
ATOM 1438 C CA . THR A 1 180 ? -6.372 -3.877 -6.826 1.00 97.75 180 THR A CA 1
ATOM 1439 C C . THR A 1 180 ? -6.252 -2.877 -7.970 1.00 97.75 180 THR A C 1
ATOM 1441 O O . THR A 1 180 ? -6.326 -1.667 -7.752 1.00 97.75 180 THR A O 1
ATOM 1444 N N . VAL A 1 181 ? -6.108 -3.372 -9.202 1.00 94.44 181 VAL A N 1
ATOM 1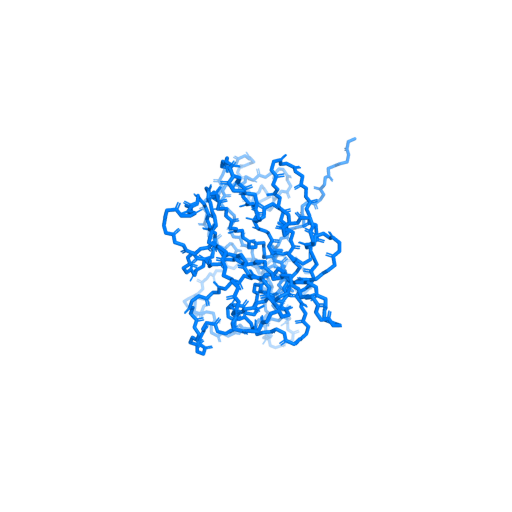445 C CA . VAL A 1 181 ? -6.092 -2.553 -10.428 1.00 94.44 181 VAL A CA 1
ATOM 1446 C C . VAL A 1 181 ? -7.022 -3.187 -11.454 1.00 94.44 181 VAL A C 1
ATOM 1448 O O . VAL A 1 181 ? -6.901 -4.373 -11.751 1.00 94.44 181 VAL A O 1
ATOM 1451 N N . LYS A 1 182 ? -7.967 -2.410 -12.003 1.00 92.56 182 LYS A N 1
ATOM 1452 C CA . LYS A 1 182 ? -8.988 -2.901 -12.959 1.00 92.56 182 LYS A CA 1
ATOM 1453 C C . LYS A 1 182 ? -9.766 -4.134 -12.450 1.00 92.56 182 LYS A C 1
ATOM 1455 O O . LYS A 1 182 ? -10.112 -5.016 -13.227 1.00 92.56 182 LYS A O 1
ATOM 1460 N N . GLY A 1 183 ? -10.024 -4.197 -11.141 1.00 92.56 183 GLY A N 1
ATOM 1461 C CA . GLY A 1 183 ? -10.738 -5.309 -10.500 1.00 92.56 183 GLY A CA 1
ATOM 1462 C C . GLY A 1 183 ? -9.909 -6.582 -10.285 1.00 92.56 183 GLY A C 1
ATOM 1463 O O . GLY A 1 183 ? -10.443 -7.552 -9.761 1.00 92.56 183 GLY A O 1
ATOM 1464 N N . ILE A 1 184 ? -8.626 -6.588 -10.658 1.00 95.81 184 ILE A N 1
ATOM 1465 C CA . ILE A 1 184 ? -7.702 -7.697 -10.397 1.00 95.81 184 ILE A CA 1
ATOM 1466 C C . ILE A 1 184 ? -6.951 -7.403 -9.102 1.00 95.81 184 ILE A C 1
ATOM 1468 O O . ILE A 1 184 ? -6.370 -6.324 -8.972 1.00 95.81 184 ILE A O 1
ATOM 1472 N N . GLU A 1 185 ? -6.976 -8.344 -8.160 1.00 97.56 185 GLU A N 1
ATOM 1473 C CA . GLU A 1 185 ? -6.261 -8.251 -6.886 1.00 97.56 185 GLU A CA 1
ATOM 1474 C C . GLU A 1 185 ? -4.849 -8.833 -6.992 1.00 97.56 185 GLU A C 1
ATOM 1476 O O . GLU A 1 185 ? -4.646 -9.921 -7.530 1.00 97.56 185 GLU A O 1
ATOM 1481 N N . TYR A 1 186 ? -3.891 -8.105 -6.429 1.00 97.69 186 TYR A N 1
ATOM 1482 C CA . TYR A 1 186 ? -2.482 -8.456 -6.327 1.00 97.69 186 TYR A CA 1
ATOM 1483 C C . TYR A 1 186 ? -2.119 -8.467 -4.833 1.00 97.69 186 TYR A C 1
ATOM 1485 O O . TYR A 1 186 ? -1.878 -7.403 -4.251 1.00 97.69 186 TYR A O 1
ATOM 1493 N N . PRO A 1 187 ? -2.151 -9.633 -4.165 1.00 97.50 187 PRO A N 1
ATOM 1494 C CA . PRO A 1 187 ? -1.794 -9.748 -2.755 1.00 97.50 187 PRO A CA 1
ATOM 1495 C C . PRO A 1 187 ? -0.267 -9.729 -2.605 1.00 97.50 187 PRO A C 1
ATOM 1497 O O . PRO A 1 187 ? 0.401 -10.742 -2.796 1.00 97.50 187 PRO A O 1
ATOM 1500 N N . LEU A 1 188 ? 0.293 -8.568 -2.265 1.00 96.88 188 LEU A N 1
ATOM 1501 C CA . LEU A 1 188 ? 1.739 -8.379 -2.089 1.00 96.88 188 LEU A CA 1
ATOM 1502 C C . LEU A 1 188 ? 2.239 -8.961 -0.759 1.00 96.88 188 LEU A C 1
ATOM 1504 O O . LEU A 1 188 ? 3.411 -9.302 -0.641 1.00 96.88 188 LEU A O 1
ATOM 1508 N N . GLY A 1 189 ? 1.357 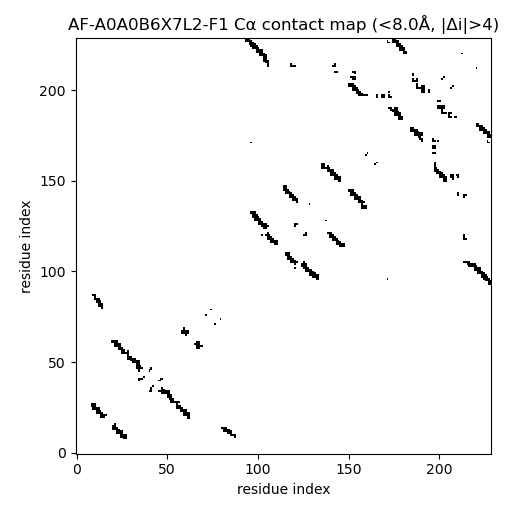-9.103 0.234 1.00 96.44 189 GLY A N 1
ATOM 1509 C CA . GLY A 1 189 ? 1.711 -9.647 1.544 1.00 96.44 189 GLY A CA 1
ATOM 1510 C C . GLY A 1 189 ? 2.405 -8.616 2.432 1.00 96.44 189 GLY A C 1
ATOM 1511 O O . GLY A 1 189 ? 2.085 -7.430 2.372 1.00 96.44 189 GLY A O 1
ATOM 1512 N N . HIS A 1 190 ? 3.304 -9.070 3.304 1.00 96.31 190 HIS A N 1
ATOM 1513 C CA . HIS A 1 190 ? 4.053 -8.182 4.196 1.00 96.31 190 HIS A CA 1
ATOM 1514 C C . HIS A 1 190 ? 5.216 -7.515 3.462 1.00 96.31 190 HIS A C 1
ATOM 1516 O O . HIS A 1 190 ? 5.779 -8.075 2.519 1.00 96.31 190 HIS A O 1
ATOM 1522 N N . HIS A 1 191 ? 5.589 -6.328 3.930 1.00 95.38 191 HIS A N 1
ATOM 1523 C CA . HIS A 1 191 ? 6.814 -5.679 3.489 1.00 95.38 191 HIS A CA 1
ATOM 1524 C C . HIS A 1 191 ? 8.059 -6.470 3.931 1.00 95.38 191 HIS A C 1
ATOM 1526 O O . HIS A 1 191 ? 8.000 -7.335 4.811 1.00 95.38 191 HIS A O 1
ATOM 1532 N N . THR A 1 192 ? 9.206 -6.175 3.325 1.00 94.12 192 THR A N 1
ATOM 1533 C CA . THR A 1 192 ? 10.469 -6.824 3.662 1.00 94.12 192 THR A CA 1
ATOM 1534 C C . THR A 1 192 ? 10.957 -6.384 5.049 1.00 94.12 192 THR A C 1
ATOM 1536 O O . THR A 1 192 ? 10.796 -5.217 5.419 1.00 94.12 192 THR A O 1
ATOM 1539 N N . PRO A 1 193 ? 11.581 -7.276 5.844 1.00 89.44 193 PRO A N 1
ATOM 1540 C CA . PRO A 1 193 ? 12.000 -6.948 7.213 1.00 89.44 193 PRO A CA 1
ATOM 1541 C C . PRO A 1 193 ? 13.034 -5.819 7.320 1.00 89.44 193 PRO A C 1
ATOM 1543 O O . PRO A 1 193 ? 13.183 -5.218 8.378 1.00 89.44 193 PRO A O 1
ATOM 1546 N N . ASP A 1 194 ? 13.776 -5.557 6.245 1.00 88.25 194 ASP A N 1
ATOM 1547 C CA . ASP A 1 194 ? 14.808 -4.524 6.159 1.00 88.25 194 ASP A CA 1
ATOM 1548 C C . ASP A 1 194 ? 14.262 -3.157 5.711 1.00 88.25 194 ASP A C 1
ATOM 1550 O O . ASP A 1 194 ? 15.023 -2.195 5.600 1.00 88.25 194 ASP A O 1
ATOM 1554 N N . SER A 1 195 ? 12.969 -3.044 5.394 1.00 89.69 195 SER A N 1
ATOM 1555 C CA . SER A 1 195 ? 12.369 -1.778 4.971 1.00 89.69 195 SER A CA 1
ATOM 1556 C C . SER A 1 195 ? 11.939 -0.914 6.154 1.00 89.69 195 SER A C 1
ATOM 1558 O O . SER A 1 195 ? 11.412 -1.421 7.142 1.00 89.69 195 SER A O 1
ATOM 1560 N N . ASP A 1 196 ? 12.085 0.402 6.021 1.00 89.94 196 ASP A N 1
ATOM 1561 C CA . ASP A 1 196 ? 11.630 1.349 7.034 1.00 89.94 196 ASP A CA 1
ATOM 1562 C C . ASP A 1 196 ? 10.101 1.484 7.060 1.00 89.94 196 ASP A C 1
ATOM 1564 O O . ASP A 1 196 ? 9.427 1.398 6.036 1.00 89.94 196 ASP A O 1
ATOM 1568 N N . TYR A 1 197 ? 9.550 1.823 8.227 1.00 88.31 197 TYR A N 1
ATOM 1569 C CA . TYR A 1 197 ? 8.107 2.005 8.444 1.00 88.31 197 TYR A CA 1
ATOM 1570 C C . TYR A 1 197 ? 7.448 3.044 7.515 1.00 88.31 197 TYR A C 1
ATOM 1572 O O . TYR A 1 197 ? 6.260 2.940 7.219 1.00 88.31 197 TYR A O 1
ATOM 1580 N N . HIS A 1 198 ? 8.201 4.053 7.064 1.00 90.25 198 HIS A N 1
ATOM 1581 C CA . HIS A 1 198 ? 7.744 5.113 6.155 1.00 90.25 198 HIS A CA 1
ATOM 1582 C C . HIS A 1 198 ? 8.105 4.833 4.687 1.00 90.25 198 HIS A C 1
ATOM 1584 O O . HIS A 1 198 ? 7.766 5.621 3.802 1.00 90.25 198 HIS A O 1
ATOM 1590 N N . HIS A 1 199 ? 8.798 3.724 4.434 1.00 92.38 199 HIS A N 1
ATOM 1591 C CA . HIS A 1 199 ? 9.198 3.260 3.116 1.00 92.38 199 HIS A CA 1
ATOM 1592 C C . HIS A 1 199 ? 9.117 1.720 3.037 1.00 92.38 199 HIS A C 1
ATOM 1594 O O . HIS A 1 199 ? 10.140 1.064 2.815 1.00 92.38 199 HIS A O 1
ATOM 1600 N N . PRO A 1 200 ? 7.930 1.114 3.256 1.00 94.50 200 PRO A N 1
ATOM 1601 C CA . PRO A 1 200 ? 7.764 -0.328 3.129 1.00 94.50 200 PRO A CA 1
ATOM 1602 C C . PRO A 1 200 ? 8.059 -0.793 1.701 1.00 94.50 200 PRO A C 1
ATOM 1604 O O . PRO A 1 200 ? 7.568 -0.206 0.728 1.00 94.50 200 PRO A O 1
ATOM 1607 N N . ARG A 1 201 ? 8.838 -1.871 1.594 1.00 95.69 201 ARG A N 1
ATOM 1608 C CA . ARG A 1 201 ? 9.246 -2.491 0.327 1.00 95.69 201 ARG A CA 1
ATOM 1609 C C . ARG A 1 201 ? 8.612 -3.870 0.197 1.00 95.69 201 ARG A C 1
ATOM 1611 O O . ARG A 1 201 ? 8.549 -4.602 1.171 1.00 95.69 201 ARG A O 1
ATOM 1618 N N . TYR A 1 202 ? 8.141 -4.229 -0.988 1.00 96.38 202 TYR A N 1
ATOM 1619 C CA . TYR A 1 202 ? 7.433 -5.479 -1.266 1.00 96.38 202 TYR A CA 1
ATOM 1620 C C . TYR A 1 202 ? 8.087 -6.182 -2.451 1.00 96.38 202 TYR A C 1
ATOM 1622 O O . TYR A 1 202 ? 8.473 -5.541 -3.430 1.00 96.38 202 TYR A O 1
ATOM 1630 N N . GLN A 1 203 ? 8.199 -7.504 -2.364 1.00 95.69 203 GLN A N 1
ATOM 1631 C CA . GLN A 1 203 ? 8.904 -8.342 -3.333 1.00 95.69 203 GLN A CA 1
ATOM 1632 C C . GLN A 1 203 ? 8.059 -9.570 -3.691 1.00 95.69 203 GLN A C 1
ATOM 1634 O O . GLN A 1 203 ? 7.102 -9.909 -2.996 1.00 95.69 203 GLN A O 1
ATOM 1639 N N . GLY A 1 204 ? 8.426 -10.252 -4.775 1.00 94.88 204 GLY A N 1
ATOM 1640 C CA . GLY A 1 204 ? 7.753 -11.462 -5.252 1.00 94.88 204 GLY A CA 1
ATOM 1641 C C . GLY A 1 204 ? 6.888 -11.235 -6.493 1.00 94.88 204 GLY A C 1
ATOM 1642 O O . GLY A 1 204 ? 6.762 -10.121 -7.000 1.00 94.88 204 GLY A O 1
ATOM 1643 N N . SER A 1 205 ? 6.277 -12.312 -6.990 1.00 95.62 205 SER A N 1
ATOM 1644 C CA . SER A 1 205 ? 5.611 -12.330 -8.302 1.00 95.62 205 SER A CA 1
ATOM 1645 C C . SER A 1 205 ? 4.452 -11.339 -8.428 1.00 95.62 205 SER A C 1
ATOM 1647 O O . SER A 1 205 ? 4.242 -10.768 -9.495 1.00 95.62 205 SER A O 1
ATOM 1649 N N . GLU A 1 206 ? 3.690 -11.110 -7.356 1.00 97.25 206 GLU A N 1
ATOM 1650 C CA . GLU A 1 206 ? 2.604 -10.121 -7.378 1.00 97.25 206 GLU A CA 1
ATOM 1651 C C . GLU A 1 206 ? 3.141 -8.684 -7.394 1.00 97.25 206 GLU A C 1
ATOM 1653 O O . GLU A 1 206 ? 2.601 -7.838 -8.109 1.00 97.25 206 GLU A O 1
ATOM 1658 N N . ALA A 1 207 ? 4.249 -8.418 -6.693 1.00 96.50 207 ALA A N 1
ATOM 1659 C CA . ALA A 1 207 ? 4.927 -7.126 -6.751 1.00 96.50 207 ALA A CA 1
ATOM 1660 C C . ALA A 1 207 ? 5.496 -6.856 -8.157 1.00 96.50 207 ALA A C 1
ATOM 1662 O O . ALA A 1 207 ? 5.349 -5.747 -8.660 1.00 96.50 207 ALA A O 1
ATOM 1663 N N . GLU A 1 208 ? 6.049 -7.865 -8.839 1.00 95.94 208 GLU A N 1
ATOM 1664 C CA . GLU A 1 208 ? 6.533 -7.742 -10.227 1.00 95.94 208 GLU A CA 1
ATOM 1665 C C . GLU A 1 208 ? 5.430 -7.368 -11.218 1.00 95.94 208 GLU A C 1
ATOM 1667 O O . GLU A 1 208 ? 5.623 -6.503 -12.080 1.00 95.94 208 GLU A O 1
ATOM 1672 N N . LYS A 1 209 ? 4.241 -7.964 -11.076 1.00 96.88 209 LYS A N 1
ATOM 1673 C CA . LYS A 1 209 ? 3.076 -7.596 -11.893 1.00 96.88 209 LYS A CA 1
ATOM 1674 C C . LYS A 1 209 ? 2.676 -6.139 -11.661 1.00 96.88 209 LYS A C 1
ATOM 1676 O O . LYS A 1 209 ? 2.429 -5.418 -12.629 1.00 96.88 209 LYS A O 1
ATOM 1681 N N . ILE A 1 210 ? 2.658 -5.690 -10.401 1.00 96.81 210 ILE A N 1
ATOM 1682 C CA . ILE A 1 210 ? 2.441 -4.276 -10.066 1.00 96.81 210 ILE A CA 1
ATOM 1683 C C . ILE A 1 210 ? 3.532 -3.400 -10.684 1.00 96.81 210 ILE A C 1
ATOM 1685 O O . ILE A 1 210 ? 3.204 -2.385 -11.294 1.00 96.81 210 ILE A O 1
ATOM 1689 N N . GLY A 1 211 ? 4.798 -3.810 -10.622 1.00 95.38 211 GLY A N 1
ATOM 1690 C CA . GLY A 1 211 ? 5.915 -3.132 -11.275 1.00 95.38 211 GLY A CA 1
ATOM 1691 C C . GLY A 1 211 ? 5.675 -2.886 -12.762 1.00 95.38 211 GLY A C 1
ATOM 1692 O O . GLY A 1 211 ? 5.817 -1.761 -13.241 1.00 95.38 211 GLY A O 1
ATOM 1693 N N . GLY A 1 212 ? 5.200 -3.901 -13.488 1.00 94.94 212 GLY A N 1
ATOM 1694 C CA . GLY A 1 212 ? 4.790 -3.756 -14.888 1.00 94.94 212 GLY A CA 1
ATOM 1695 C C . GLY A 1 212 ? 3.703 -2.691 -15.103 1.00 94.94 212 GLY A C 1
ATOM 1696 O O . GLY A 1 212 ? 3.769 -1.923 -16.065 1.00 94.94 212 GLY A O 1
ATOM 1697 N N . LEU A 1 213 ? 2.733 -2.585 -14.188 1.00 95.56 213 LEU A N 1
ATOM 1698 C CA . LEU A 1 213 ? 1.682 -1.559 -14.230 1.00 95.56 213 LEU A CA 1
ATOM 1699 C C . LEU A 1 213 ? 2.212 -0.158 -13.889 1.00 95.56 213 LEU A C 1
ATOM 1701 O O . LEU A 1 213 ? 1.780 0.825 -14.495 1.00 95.56 213 LEU A O 1
ATOM 1705 N N . VAL A 1 214 ? 3.170 -0.047 -12.964 1.00 94.00 214 VAL A N 1
ATOM 1706 C CA . VAL A 1 214 ? 3.852 1.221 -12.657 1.00 94.00 214 VAL A CA 1
ATOM 1707 C C . VAL A 1 214 ? 4.592 1.735 -13.894 1.00 94.00 214 VAL A C 1
ATOM 1709 O O . VAL A 1 214 ? 4.440 2.905 -14.248 1.00 94.00 214 VAL A O 1
ATOM 1712 N N . LYS A 1 215 ? 5.309 0.857 -14.609 1.00 93.25 215 LYS A N 1
ATOM 1713 C CA . LYS A 1 215 ? 6.070 1.190 -15.830 1.00 93.25 215 LYS A CA 1
ATOM 1714 C C . LYS A 1 215 ? 5.209 1.618 -17.019 1.00 93.25 215 LYS A C 1
ATOM 1716 O O . LY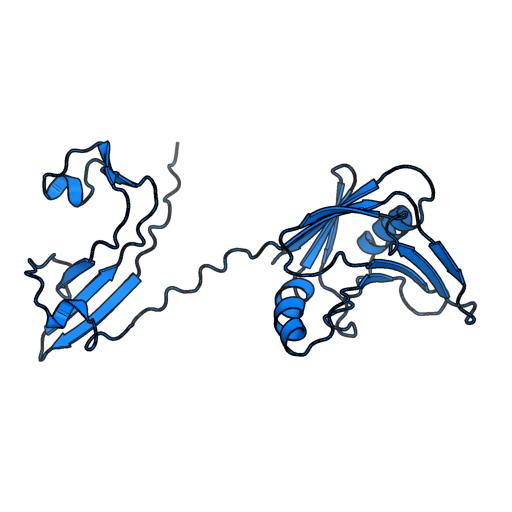S A 1 215 ? 5.720 2.247 -17.944 1.00 93.25 215 LYS A O 1
ATOM 1721 N N . ALA A 1 216 ? 3.921 1.272 -17.038 1.00 89.00 216 ALA A N 1
ATOM 1722 C CA . ALA A 1 216 ? 3.048 1.548 -18.176 1.00 89.00 216 ALA A CA 1
ATOM 1723 C C . ALA A 1 216 ? 2.930 3.062 -18.438 1.00 89.00 216 ALA A C 1
ATOM 1725 O O . ALA A 1 216 ? 2.366 3.792 -17.629 1.00 89.00 216 ALA A O 1
ATOM 1726 N N . GLN A 1 217 ? 3.448 3.552 -19.566 1.00 76.38 217 GLN A N 1
ATOM 1727 C CA . GLN A 1 217 ? 3.531 4.997 -19.838 1.00 76.38 217 GLN A CA 1
ATOM 1728 C C . GLN A 1 217 ? 2.210 5.645 -20.277 1.00 76.38 217 GLN A C 1
ATOM 1730 O O . GLN A 1 217 ? 2.113 6.870 -20.292 1.00 76.38 217 GLN A O 1
ATOM 1735 N N . PHE A 1 218 ? 1.199 4.848 -20.630 1.00 74.81 218 PHE A N 1
ATOM 1736 C CA . PHE A 1 218 ? -0.036 5.351 -21.225 1.00 74.81 218 PHE A CA 1
ATOM 1737 C C . PHE A 1 218 ? -1.282 4.831 -20.517 1.00 74.81 218 PHE A C 1
ATOM 1739 O O . PHE A 1 218 ? -1.374 3.657 -20.153 1.00 74.81 218 PHE A O 1
ATOM 1746 N N . GLY A 1 219 ? -2.276 5.715 -20.429 1.00 80.94 219 GLY A N 1
ATOM 1747 C CA . GLY A 1 219 ? -3.586 5.432 -19.861 1.00 80.94 219 GLY A CA 1
ATOM 1748 C C . GLY A 1 219 ? -3.644 5.626 -18.349 1.00 80.94 219 GLY A C 1
ATOM 1749 O O . GLY A 1 219 ? -2.668 5.430 -17.629 1.00 80.94 219 GLY A O 1
ATOM 1750 N N . THR A 1 220 ? -4.829 5.997 -17.870 1.00 91.00 220 THR A N 1
ATOM 1751 C CA . THR A 1 220 ? -5.094 6.113 -16.437 1.00 91.00 220 THR A CA 1
ATOM 1752 C C . THR A 1 220 ? -5.290 4.727 -15.833 1.00 91.00 220 THR A C 1
ATOM 1754 O O . THR A 1 220 ? -6.144 3.955 -16.279 1.00 91.00 220 THR A O 1
ATOM 1757 N N . LEU A 1 221 ? -4.520 4.416 -14.795 1.00 93.50 221 LEU A N 1
ATOM 1758 C CA . LEU A 1 221 ? -4.684 3.215 -13.984 1.00 93.50 221 LEU A CA 1
ATOM 1759 C C . LEU A 1 221 ? -5.088 3.612 -12.569 1.00 93.50 221 LEU A C 1
ATOM 1761 O O . LEU A 1 221 ? -4.376 4.367 -11.917 1.00 93.50 221 LEU A O 1
ATOM 1765 N N . ARG A 1 222 ? -6.210 3.073 -12.088 1.00 93.56 222 ARG A N 1
ATOM 1766 C CA . ARG A 1 222 ? -6.641 3.247 -10.701 1.00 93.56 222 ARG A CA 1
ATOM 1767 C C . ARG A 1 222 ? -6.067 2.142 -9.828 1.00 93.56 222 ARG A C 1
ATOM 1769 O O . ARG A 1 222 ? -6.379 0.970 -10.042 1.00 93.56 222 ARG A O 1
ATOM 1776 N N . PHE A 1 223 ? -5.261 2.533 -8.853 1.00 95.50 223 PHE A N 1
ATOM 1777 C CA . PHE A 1 223 ? -4.682 1.666 -7.839 1.00 95.50 223 PHE A CA 1
ATOM 1778 C C . PHE A 1 223 ? -5.482 1.796 -6.548 1.00 95.50 223 PHE A C 1
ATOM 1780 O O . PHE A 1 223 ? -5.601 2.887 -5.993 1.00 95.50 223 PHE A O 1
ATOM 1787 N N . HIS A 1 224 ? -6.019 0.679 -6.067 1.00 96.31 224 HIS A N 1
ATOM 1788 C CA . HIS A 1 224 ? -6.639 0.577 -4.751 1.00 96.31 224 HIS A CA 1
ATOM 1789 C C . HIS A 1 224 ? -5.684 -0.164 -3.823 1.00 96.31 224 HIS A C 1
ATOM 1791 O O . HIS A 1 224 ? -5.533 -1.377 -3.930 1.00 96.31 224 HIS A O 1
ATOM 1797 N N . PHE A 1 225 ? -5.036 0.558 -2.923 1.00 96.38 225 PHE A N 1
ATOM 1798 C CA . PHE A 1 225 ? -4.185 -0.003 -1.887 1.00 96.38 225 PHE A CA 1
ATOM 1799 C C . PHE A 1 225 ? -5.038 -0.347 -0.674 1.00 96.38 225 PHE A C 1
ATOM 1801 O O . PHE A 1 225 ? -5.832 0.477 -0.208 1.00 96.38 225 PHE A O 1
ATOM 1808 N N . LYS A 1 226 ? -4.859 -1.558 -0.154 1.00 95.75 226 LYS A N 1
ATOM 1809 C CA . LYS A 1 226 ? -5.533 -2.045 1.042 1.00 95.75 226 LYS A CA 1
ATOM 1810 C C . LYS A 1 226 ? -4.518 -2.702 1.970 1.00 95.75 226 LYS A C 1
ATOM 1812 O O . LYS A 1 226 ? -4.024 -3.782 1.654 1.00 95.75 226 LYS A O 1
ATOM 1817 N N . TRP A 1 227 ? -4.268 -2.091 3.125 1.00 95.31 227 TRP A N 1
ATOM 1818 C CA . TRP A 1 227 ? -3.530 -2.728 4.215 1.00 95.31 227 TRP A CA 1
ATOM 1819 C C . TRP A 1 227 ? -4.502 -3.396 5.183 1.00 95.31 227 TRP A C 1
ATOM 1821 O O . TRP A 1 227 ? -5.452 -2.760 5.652 1.00 95.31 227 TRP A O 1
ATOM 1831 N N . HIS A 1 228 ? -4.292 -4.682 5.451 1.00 92.25 228 HIS A N 1
ATOM 1832 C CA . HIS A 1 228 ? -5.182 -5.506 6.265 1.00 92.25 228 HIS A CA 1
ATOM 1833 C C . HIS A 1 228 ? -4.435 -6.639 6.986 1.00 92.25 228 HIS A C 1
ATOM 1835 O O . HIS A 1 228 ? -3.324 -7.013 6.614 1.00 92.25 228 HIS A O 1
ATOM 1841 N N . ASP A 1 229 ? -5.070 -7.190 8.021 1.00 84.69 229 ASP A N 1
ATOM 1842 C CA . ASP A 1 229 ? -4.580 -8.373 8.745 1.00 84.69 229 ASP A CA 1
ATOM 1843 C C . ASP A 1 229 ? -4.779 -9.675 7.938 1.00 84.69 229 ASP A C 1
ATOM 1845 O O . ASP A 1 229 ? -5.781 -9.755 7.182 1.00 84.69 229 ASP A O 1
#

Nearest PDB structures (foldseek):
  3rpk-assembly2_B  TM=2.561E-01  e=2.270E+00  Streptococcus pneumoniae

Solvent-accessible surface area (backbone atoms only — not comparable to full-atom values): 13141 Å² total; per-residue (Å²): 135,84,79,81,82,75,81,80,72,68,40,45,35,39,42,80,61,87,94,50,52,40,35,36,39,37,41,74,56,48,82,78,39,61,36,41,88,85,34,66,57,36,76,74,69,43,60,64,68,43,72,46,77,70,63,64,57,76,44,43,22,43,80,86,66,48,78,50,92,82,81,89,47,80,73,62,74,70,51,81,79,58,46,78,79,44,77,64,75,75,74,71,64,79,70,67,42,42,39,29,34,39,34,43,33,52,52,74,44,72,51,98,52,86,49,35,41,37,36,39,34,74,47,80,86,17,36,45,86,73,49,66,78,58,100,61,71,88,55,28,40,38,29,36,50,38,74,51,101,47,80,46,37,28,36,44,37,46,88,62,82,48,78,78,39,46,64,61,35,34,72,46,48,73,26,29,36,32,39,31,45,93,88,44,78,33,71,38,40,52,45,48,92,88,39,49,59,44,41,37,29,28,53,56,75,44,26,52,54,50,35,55,58,59,66,42,70,69,62,79,44,52,42,37,41,35,25,30,128